Protein AF-A0A2N6LJL4-F1 (afdb_monomer_lite)

Sequence (281 aa):
MWLLRVLRRRPVLAPLERALLEGLQAHLAPEPRAILARQIEAVNYIYRDKESGEVNLYTSKKQSPSRFPNQRLEALWCTVYYRVPSEPDLLKARLYLVSGELFTLAFGKTYRKIASQDEVHIERVVFHVDVMQPVSETPPLSVREGEEAQLMECLPQWCTELGHRWAIEQVLPPLSPEERQQHLQEIEASLPTDYLNLIQACDGFRIADAVVWGLSDIREVYLPSGAYCLLAERGGGYLGVLKGQRDGYVYYLHHEHLEPLAQFAAFAEALEYLLSRPDLP

Secondary structure (DSSP, 8-state):
--------PPP---HHHHHHHHHHHHTS-HHHHHHHHHHHHHEEEEEE-TTT-EEEEEE-TTSPPPPPS---SEEEEEEEEEEETTEEEEEEEEEEEETTEEEEEE--TTHHHHTT----EEEEEEE-S-SSS-----------TTHHHHHHHTS-HHHHHHHTTS-EE-PPPPPPHHHHHHHHHH--SPPPHHHHHHHHH-SEEEETTEEEE-GGG-EEEEETTEEEEEEEEETTEEEEEETT--S--EEEEETT-SS-SEEESSHHHHHHHHHT-TT--

Structure (mmCIF, N/CA/C/O backbone):
data_AF-A0A2N6LJL4-F1
#
_entry.id   AF-A0A2N6LJL4-F1
#
loop_
_atom_site.group_PDB
_atom_site.id
_atom_site.type_symbol
_atom_site.label_atom_id
_atom_site.label_alt_id
_atom_site.label_comp_id
_atom_site.label_asym_id
_atom_site.label_entity_id
_atom_site.label_seq_id
_atom_site.pdbx_PDB_ins_code
_atom_site.Cartn_x
_atom_site.Cartn_y
_atom_site.Cartn_z
_atom_site.occupancy
_atom_site.B_iso_or_equiv
_atom_site.auth_seq_id
_atom_site.auth_comp_id
_atom_site.auth_asym_id
_atom_site.auth_atom_id
_atom_site.pdbx_PDB_model_num
ATOM 1 N N . MET A 1 1 ? -49.557 20.013 2.237 1.00 33.94 1 MET A N 1
ATOM 2 C CA . MET A 1 1 ? -49.036 18.754 2.823 1.00 33.94 1 MET A CA 1
ATOM 3 C C . MET A 1 1 ? -48.470 17.954 1.660 1.00 33.94 1 MET A C 1
ATOM 5 O O . MET A 1 1 ? -49.207 17.777 0.713 1.00 33.94 1 MET A O 1
ATOM 9 N N . TRP A 1 2 ? -47.201 17.571 1.553 1.00 32.47 2 TRP A N 1
ATOM 10 C CA . TRP A 1 2 ? -46.282 17.040 2.555 1.00 32.47 2 TRP A CA 1
ATOM 11 C C . TRP A 1 2 ? -44.847 17.203 1.999 1.00 32.47 2 TRP A C 1
ATOM 13 O O . TRP A 1 2 ? -44.537 16.686 0.931 1.00 32.47 2 TRP A O 1
ATOM 23 N N . LEU A 1 3 ? -43.987 17.953 2.691 1.00 37.00 3 LEU A N 1
ATOM 24 C CA . LEU A 1 3 ? -42.549 18.062 2.414 1.00 37.00 3 LEU A CA 1
ATOM 25 C C . LEU A 1 3 ? -41.827 17.234 3.481 1.00 37.00 3 LEU A C 1
ATOM 27 O O . LEU A 1 3 ? -41.474 17.757 4.534 1.00 37.00 3 LEU A O 1
ATOM 31 N N . LEU A 1 4 ? -41.610 15.943 3.234 1.00 39.78 4 LEU A N 1
ATOM 32 C CA . LEU A 1 4 ? -40.640 15.173 4.011 1.00 39.78 4 LEU A CA 1
ATOM 33 C C . LEU A 1 4 ? -39.279 15.308 3.333 1.00 39.78 4 LEU A C 1
ATOM 35 O O . LEU A 1 4 ? -38.874 14.494 2.506 1.00 39.78 4 LEU A O 1
ATOM 39 N N . ARG A 1 5 ? -38.558 16.372 3.698 1.00 37.53 5 ARG A N 1
ATOM 40 C CA . ARG A 1 5 ? -37.102 16.385 3.564 1.00 37.53 5 ARG A CA 1
ATOM 41 C C . ARG A 1 5 ? -36.573 15.283 4.476 1.00 37.53 5 ARG A C 1
ATOM 43 O O . ARG A 1 5 ? -36.530 15.452 5.691 1.00 37.53 5 ARG A O 1
ATOM 50 N N . VAL A 1 6 ? -36.185 14.156 3.889 1.00 43.59 6 VAL A N 1
ATOM 51 C CA . VAL A 1 6 ? -35.344 13.161 4.554 1.00 43.59 6 VAL A CA 1
ATOM 52 C C . VAL A 1 6 ? -34.056 13.883 4.941 1.00 43.59 6 VAL A C 1
ATOM 54 O O . VAL A 1 6 ? -33.199 14.136 4.094 1.00 43.59 6 VAL A O 1
ATOM 57 N N . LEU A 1 7 ? -33.935 14.282 6.210 1.00 45.22 7 LEU A N 1
ATOM 58 C CA . LEU A 1 7 ? -32.653 14.672 6.781 1.00 45.22 7 LEU A CA 1
ATOM 59 C C . LEU A 1 7 ? -31.747 13.441 6.685 1.00 45.22 7 LEU A C 1
ATOM 61 O O . LEU A 1 7 ? -31.816 12.544 7.524 1.00 45.22 7 LEU A O 1
ATOM 65 N N . ARG A 1 8 ? -30.914 13.374 5.641 1.00 46.19 8 ARG A N 1
ATOM 66 C CA . ARG A 1 8 ? -29.781 12.448 5.601 1.00 46.19 8 ARG A CA 1
ATOM 67 C C . ARG A 1 8 ? -28.909 12.786 6.807 1.00 46.19 8 ARG A C 1
ATOM 69 O O . ARG A 1 8 ? -28.230 13.811 6.807 1.00 46.19 8 ARG A O 1
ATOM 76 N N . ARG A 1 9 ? -28.981 11.965 7.859 1.00 56.62 9 ARG A N 1
ATOM 77 C CA . ARG A 1 9 ? -28.033 12.036 8.975 1.00 56.62 9 ARG A CA 1
ATOM 78 C C . ARG A 1 9 ? -26.639 11.880 8.375 1.00 56.62 9 ARG A C 1
ATOM 80 O O . ARG A 1 9 ? -26.419 10.949 7.601 1.00 56.62 9 ARG A O 1
ATOM 87 N N . ARG A 1 10 ? -25.731 12.811 8.686 1.00 60.50 10 ARG A N 1
ATOM 88 C CA . ARG A 1 10 ? -24.316 12.652 8.332 1.00 60.50 10 ARG A CA 1
ATOM 89 C C . ARG A 1 10 ? -23.835 11.302 8.877 1.00 60.50 10 ARG A C 1
ATOM 91 O O . ARG A 1 10 ? -24.272 10.926 9.971 1.00 60.50 10 ARG A O 1
ATOM 98 N N . PRO A 1 11 ? -22.995 10.563 8.138 1.00 68.00 11 PRO A N 1
ATOM 99 C CA . PRO A 1 11 ? -22.378 9.369 8.693 1.00 68.00 11 PRO A CA 1
ATOM 100 C C . PRO A 1 11 ? -21.598 9.770 9.946 1.00 68.00 11 PRO A C 1
ATOM 102 O O . PRO A 1 11 ? -20.961 10.822 9.990 1.00 68.00 11 PRO A O 1
ATOM 105 N N . VAL A 1 12 ? -21.700 8.956 10.988 1.00 85.56 12 VAL A N 1
ATOM 106 C CA . VAL A 1 12 ? -21.052 9.239 12.266 1.00 85.56 12 VAL A CA 1
ATOM 107 C C . VAL A 1 12 ? -19.862 8.297 12.388 1.00 85.56 12 VAL A C 1
ATOM 109 O O . VAL A 1 12 ? -20.027 7.075 12.302 1.00 85.56 12 VAL A O 1
ATOM 112 N N . LEU A 1 13 ? -18.669 8.875 12.546 1.00 93.44 13 LEU A N 1
ATOM 113 C CA . LEU A 1 13 ? -17.485 8.132 12.970 1.00 93.44 13 LEU A CA 1
ATOM 114 C C . LEU A 1 13 ? -17.782 7.472 14.319 1.00 93.44 13 LEU A C 1
ATOM 116 O O . LEU A 1 13 ? -18.334 8.121 15.218 1.00 93.44 13 LEU A O 1
ATOM 120 N N . ALA A 1 14 ? -17.423 6.199 14.446 1.00 94.81 14 ALA A N 1
ATOM 121 C CA . ALA A 1 14 ? -17.477 5.488 15.712 1.00 94.81 14 ALA A CA 1
ATOM 122 C C . ALA A 1 14 ? -16.562 6.186 16.739 1.00 94.81 14 ALA A C 1
ATOM 124 O O . ALA A 1 14 ? -15.611 6.864 16.335 1.00 94.81 14 ALA A O 1
ATOM 125 N N . PRO A 1 15 ? -16.828 6.043 18.050 1.00 95.88 15 PRO A N 1
ATOM 126 C CA . PRO A 1 15 ? -16.016 6.670 19.092 1.00 95.88 15 PRO A CA 1
ATOM 127 C C . PRO A 1 15 ? -14.508 6.453 18.913 1.00 95.88 15 PRO A C 1
ATOM 129 O O . PRO A 1 15 ? -13.760 7.429 18.905 1.00 95.88 15 PRO A O 1
ATOM 132 N N . LEU A 1 16 ? -14.090 5.216 18.620 1.00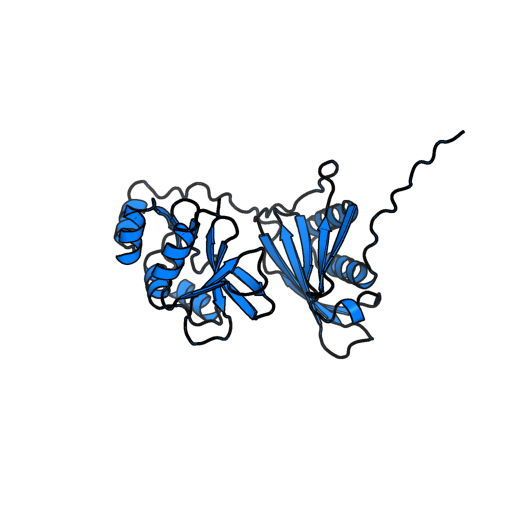 96.44 16 LEU A N 1
ATOM 133 C CA . LEU A 1 16 ? -12.680 4.876 18.418 1.00 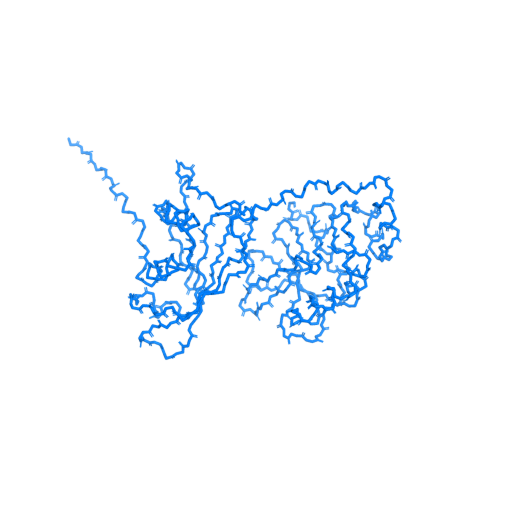96.44 16 LEU A CA 1
ATOM 134 C C . LEU A 1 16 ? -12.081 5.586 17.202 1.00 96.44 16 LEU A C 1
ATOM 136 O O . LEU A 1 16 ? -10.987 6.135 17.277 1.00 96.44 16 LEU A O 1
ATOM 140 N N . GLU A 1 17 ? -12.799 5.576 16.076 1.00 96.75 17 GLU A N 1
ATOM 141 C CA . GLU A 1 17 ? -12.356 6.219 14.832 1.00 96.75 17 GLU A CA 1
ATOM 142 C C . GLU A 1 17 ? -12.136 7.714 15.054 1.00 96.75 17 GLU A C 1
ATOM 144 O O . GLU A 1 17 ? -11.130 8.272 14.624 1.00 96.75 17 GLU A O 1
ATOM 149 N N . ARG A 1 18 ? -13.074 8.354 15.759 1.00 96.00 18 ARG A N 1
ATOM 150 C CA . ARG A 1 18 ? -13.004 9.775 16.081 1.00 96.00 18 ARG A CA 1
ATOM 151 C C . ARG A 1 18 ? -11.828 10.078 16.999 1.00 96.00 18 ARG A C 1
ATOM 153 O O . ARG A 1 18 ? -11.010 10.917 16.642 1.00 96.00 18 ARG A O 1
ATOM 160 N N . ALA A 1 19 ? -11.732 9.390 18.133 1.00 95.50 19 ALA A N 1
ATOM 161 C CA . ALA A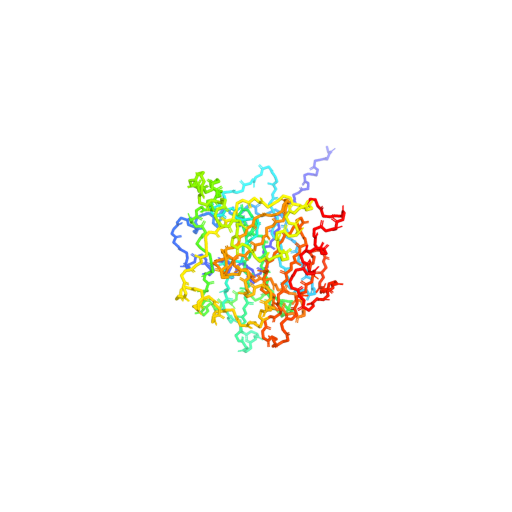 1 19 ? -10.680 9.623 19.115 1.00 95.50 19 ALA A CA 1
ATOM 162 C C . ALA A 1 19 ? -9.285 9.388 18.514 1.00 95.50 19 ALA A C 1
ATOM 164 O O . ALA A 1 19 ? -8.367 10.176 18.741 1.00 95.50 19 ALA A O 1
ATOM 165 N N . LEU A 1 20 ? -9.133 8.360 17.669 1.00 97.00 20 LEU A N 1
ATOM 166 C CA . LEU A 1 20 ? -7.873 8.091 16.981 1.00 97.00 20 LEU A CA 1
ATOM 167 C C . LEU A 1 20 ? -7.520 9.187 15.964 1.00 97.00 20 LEU A C 1
ATOM 169 O O . LEU A 1 20 ? -6.373 9.628 15.927 1.00 97.00 20 LEU A O 1
ATOM 173 N N . LEU A 1 21 ? -8.481 9.660 15.163 1.00 96.88 21 LEU A N 1
ATOM 174 C CA . LEU A 1 21 ? -8.250 10.737 14.191 1.00 96.88 21 LEU A CA 1
ATOM 175 C C . LEU A 1 21 ? -8.000 12.099 14.859 1.00 96.88 21 LEU A C 1
ATOM 177 O O . LEU A 1 21 ? -7.178 12.881 14.382 1.00 96.88 21 LEU A O 1
ATOM 181 N N . GLU A 1 22 ? -8.681 12.395 15.963 1.00 94.94 22 GLU A N 1
ATOM 182 C CA . GLU A 1 22 ? -8.436 13.589 16.781 1.00 94.94 22 GLU A CA 1
ATOM 183 C C . GLU A 1 22 ? -7.049 13.534 17.434 1.00 94.94 22 GLU A C 1
ATOM 185 O O . GLU A 1 22 ? -6.281 14.493 17.342 1.00 94.94 22 GLU A O 1
ATOM 190 N N . GLY A 1 23 ? -6.673 12.390 18.010 1.00 95.00 23 GLY A N 1
ATOM 191 C CA . GLY A 1 23 ? -5.340 12.191 18.574 1.00 95.00 23 GLY A CA 1
ATOM 192 C C . GLY A 1 23 ? -4.231 12.260 17.517 1.00 95.00 23 GLY A C 1
ATOM 193 O O . GLY A 1 23 ? -3.175 12.852 17.757 1.00 95.00 23 GLY A O 1
ATOM 194 N N . LEU A 1 24 ? -4.466 11.724 16.315 1.00 95.88 24 LEU A N 1
ATOM 195 C CA . LEU A 1 24 ? -3.520 11.820 15.202 1.00 95.88 24 LEU A CA 1
ATOM 196 C C . LEU A 1 24 ? -3.267 13.278 14.805 1.00 95.88 24 LEU A C 1
ATOM 198 O O . LEU A 1 24 ? -2.118 13.657 14.586 1.00 95.88 24 LEU A O 1
ATOM 202 N N . GLN A 1 25 ? -4.306 14.118 14.761 1.00 95.94 25 GLN A N 1
ATOM 203 C CA . GLN A 1 25 ? -4.162 15.536 14.414 1.00 95.94 25 GLN A CA 1
ATOM 204 C C . GLN A 1 25 ? -3.168 16.275 15.321 1.00 95.94 25 GLN A C 1
ATOM 206 O O . GLN A 1 25 ? -2.447 17.151 14.837 1.00 95.94 25 GLN A O 1
ATOM 211 N N . ALA A 1 26 ? -3.069 15.902 16.602 1.00 94.19 26 ALA A N 1
ATOM 212 C CA . ALA A 1 26 ? -2.107 16.492 17.535 1.00 94.19 26 ALA A CA 1
ATOM 213 C C . ALA A 1 26 ? -0.636 16.243 17.142 1.00 94.19 26 ALA A C 1
ATOM 215 O O . ALA A 1 26 ? 0.229 17.036 17.507 1.00 94.19 26 ALA A O 1
ATOM 216 N N . HIS A 1 27 ? -0.364 15.199 16.353 1.00 94.69 27 HIS A N 1
ATOM 217 C CA . HIS A 1 27 ? 0.973 14.821 15.880 1.00 94.69 27 HIS A CA 1
ATOM 218 C C . HIS A 1 27 ? 1.351 15.469 14.539 1.00 94.69 27 HIS A C 1
ATOM 220 O O . HIS A 1 27 ? 2.477 15.315 14.074 1.00 94.69 27 HIS A O 1
ATOM 226 N N . LEU A 1 28 ? 0.420 16.180 13.899 1.00 95.94 28 LEU A N 1
ATOM 227 C CA . LEU A 1 28 ? 0.630 16.796 12.591 1.00 95.94 28 LEU A CA 1
ATOM 228 C C . LEU A 1 28 ? 1.052 18.259 12.717 1.00 95.94 28 LEU A C 1
ATOM 230 O O . LEU A 1 28 ? 0.570 18.982 13.594 1.00 95.94 28 LEU A O 1
ATOM 234 N N . ALA A 1 29 ? 1.878 18.716 11.774 1.00 96.12 29 ALA A N 1
ATOM 235 C CA . ALA A 1 29 ? 2.120 20.138 11.555 1.00 96.12 29 ALA A CA 1
ATOM 236 C C . ALA A 1 29 ? 0.810 20.875 11.177 1.00 96.12 29 ALA A C 1
ATOM 238 O O . ALA A 1 29 ? -0.144 20.237 10.719 1.00 96.12 29 ALA A O 1
ATOM 239 N N . PRO A 1 30 ? 0.730 22.210 11.347 1.00 97.06 30 PRO A N 1
ATOM 240 C CA . PRO A 1 30 ? -0.520 22.958 11.173 1.00 97.06 30 PRO A CA 1
ATOM 241 C C . PRO A 1 30 ? -1.201 22.771 9.811 1.00 97.06 30 PRO A C 1
ATOM 243 O O . PRO A 1 30 ? -2.422 22.645 9.746 1.00 97.06 30 PRO A O 1
ATOM 246 N N . GLU A 1 31 ? -0.423 22.725 8.731 1.00 96.38 31 GLU A N 1
ATOM 247 C CA . GLU A 1 31 ? -0.946 22.596 7.370 1.00 96.38 31 GLU A CA 1
ATOM 248 C C . GLU A 1 31 ? -1.547 21.208 7.075 1.00 96.38 31 GLU A C 1
ATOM 250 O O . GLU A 1 31 ? -2.748 21.149 6.787 1.00 96.38 31 GLU A O 1
ATOM 255 N N . PRO A 1 32 ? -0.818 20.079 7.221 1.00 96.56 32 PRO A N 1
ATOM 256 C CA . PRO A 1 32 ? -1.410 18.756 7.022 1.00 96.56 32 PRO A CA 1
ATOM 257 C C . PRO A 1 32 ? -2.554 18.468 8.005 1.00 96.56 32 PRO A C 1
ATOM 259 O O . PRO A 1 32 ? -3.514 17.787 7.646 1.00 96.56 32 PRO A O 1
ATOM 262 N N . ARG A 1 33 ? -2.516 19.038 9.218 1.00 97.56 33 ARG A N 1
ATOM 263 C CA . ARG A 1 33 ? -3.633 18.976 10.173 1.00 97.56 33 ARG A CA 1
ATOM 264 C C . ARG A 1 33 ? -4.899 19.627 9.614 1.00 97.56 33 ARG A C 1
ATOM 266 O O . ARG A 1 33 ? -5.974 19.043 9.705 1.00 97.56 33 ARG A O 1
ATOM 273 N N . ALA A 1 34 ? -4.780 20.820 9.030 1.00 96.50 34 ALA A N 1
ATOM 274 C CA . ALA A 1 34 ? -5.913 21.538 8.452 1.00 96.50 34 ALA A CA 1
ATOM 275 C C . ALA A 1 34 ? -6.499 20.812 7.230 1.00 96.50 34 ALA A C 1
ATOM 277 O O . ALA A 1 34 ? -7.719 20.791 7.058 1.00 96.50 34 ALA A O 1
ATOM 278 N N . ILE A 1 35 ? -5.646 20.201 6.400 1.00 96.44 35 ILE A N 1
ATOM 279 C CA . ILE A 1 35 ? -6.083 19.362 5.275 1.00 96.44 35 ILE A CA 1
ATOM 280 C C . ILE A 1 35 ? -6.858 18.148 5.801 1.00 96.44 35 ILE A C 1
ATOM 282 O O . ILE A 1 35 ? -8.005 17.950 5.399 1.00 96.44 35 ILE A O 1
ATOM 286 N N . LEU A 1 36 ? -6.286 17.397 6.752 1.00 96.56 36 LEU A N 1
ATOM 287 C CA . LEU A 1 36 ? -6.934 16.229 7.353 1.00 96.56 36 LEU A CA 1
ATOM 288 C C . LEU A 1 36 ? -8.305 16.577 7.950 1.00 96.56 36 LEU A C 1
ATOM 290 O O . LEU A 1 36 ? -9.284 15.881 7.688 1.00 96.56 36 LEU A O 1
ATOM 294 N N . ALA A 1 37 ? -8.398 17.669 8.715 1.00 95.06 37 ALA A N 1
ATOM 295 C CA . ALA A 1 37 ? -9.653 18.104 9.327 1.00 95.06 37 ALA A CA 1
ATOM 296 C C . ALA A 1 37 ? -10.758 18.326 8.278 1.00 95.06 37 ALA A C 1
ATOM 298 O O . ALA A 1 37 ? -11.870 17.820 8.425 1.00 95.06 37 ALA A O 1
ATOM 299 N N . ARG A 1 38 ? -10.435 19.003 7.166 1.00 94.06 38 ARG A N 1
ATOM 300 C CA . ARG A 1 38 ? -11.382 19.223 6.058 1.00 94.06 38 ARG A CA 1
ATOM 301 C C . ARG A 1 38 ? -11.791 17.924 5.370 1.00 94.06 38 ARG A C 1
ATOM 303 O O . ARG A 1 38 ? -12.942 17.798 4.962 1.00 94.06 38 ARG A O 1
ATOM 310 N N . GLN A 1 39 ? -10.869 16.970 5.227 1.00 94.38 39 GLN A N 1
ATOM 311 C CA . GLN A 1 39 ? -11.183 15.657 4.661 1.00 94.38 39 GLN A CA 1
ATOM 312 C C . GLN A 1 39 ? -12.168 14.891 5.544 1.00 94.38 39 GLN A C 1
ATOM 314 O O . GLN A 1 39 ? -13.186 14.418 5.042 1.00 94.38 39 GLN A O 1
ATOM 319 N N . ILE A 1 40 ? -11.925 14.852 6.858 1.00 93.56 40 ILE A N 1
ATOM 320 C CA . ILE A 1 40 ? -12.817 14.216 7.837 1.00 93.56 40 ILE A CA 1
ATOM 321 C C . ILE A 1 40 ? -14.214 14.855 7.802 1.00 93.56 40 ILE A C 1
ATOM 323 O O . ILE A 1 40 ? -15.221 14.148 7.789 1.00 93.56 40 ILE A O 1
ATOM 327 N N . GLU A 1 41 ? -14.295 16.186 7.738 1.00 91.19 41 GLU A N 1
ATOM 328 C CA . GLU A 1 41 ? -15.570 16.911 7.652 1.00 91.19 41 GLU A CA 1
ATOM 329 C C . GLU A 1 41 ? -16.360 16.623 6.366 1.00 91.19 41 GLU A C 1
ATOM 331 O O . GLU A 1 41 ? -17.595 16.695 6.373 1.00 91.19 41 GLU A O 1
ATOM 336 N N . ALA A 1 42 ? -15.667 16.305 5.269 1.00 91.00 42 ALA A N 1
ATOM 337 C CA . ALA A 1 42 ? -16.264 16.027 3.965 1.00 91.00 42 ALA A CA 1
ATOM 338 C C . ALA A 1 42 ? -16.775 14.583 3.807 1.00 91.00 42 ALA A C 1
ATOM 340 O O . ALA A 1 42 ? -17.477 14.289 2.831 1.00 91.00 42 ALA A O 1
ATOM 341 N N . VAL A 1 43 ? -16.466 13.684 4.752 1.00 91.62 43 VAL A N 1
ATOM 342 C CA . VAL A 1 43 ? -16.934 12.291 4.727 1.00 91.62 43 VAL A CA 1
ATOM 343 C C . VAL A 1 43 ? -18.462 12.251 4.765 1.00 91.62 43 VAL A C 1
ATOM 345 O O . VAL A 1 43 ? -19.115 12.753 5.684 1.00 91.62 43 VAL A O 1
ATOM 348 N N . ASN A 1 44 ? -19.056 11.622 3.752 1.00 89.44 44 ASN A N 1
ATOM 349 C CA . ASN A 1 44 ? -20.505 11.537 3.584 1.00 89.44 44 ASN A CA 1
ATOM 350 C C . ASN A 1 44 ? -21.036 10.097 3.581 1.00 89.44 44 ASN A C 1
ATOM 352 O O . ASN A 1 44 ? -22.245 9.900 3.728 1.00 89.44 44 ASN A O 1
ATOM 356 N N . TYR A 1 45 ? -20.150 9.106 3.492 1.00 91.06 45 TYR A N 1
ATOM 357 C CA . TYR A 1 45 ? -20.473 7.701 3.683 1.00 91.06 45 TYR A CA 1
ATOM 358 C C . TYR A 1 45 ? -19.288 6.958 4.312 1.00 91.06 45 TYR A C 1
ATOM 360 O O . TYR A 1 45 ? -18.136 7.269 4.032 1.00 91.06 45 TYR A O 1
ATOM 368 N N . ILE A 1 46 ? -19.577 5.995 5.191 1.00 94.69 46 ILE A N 1
ATOM 369 C CA . ILE A 1 46 ? -18.563 5.157 5.841 1.00 94.69 46 ILE A CA 1
ATOM 370 C C . ILE A 1 46 ? -18.970 3.701 5.649 1.00 94.69 46 ILE A C 1
ATOM 372 O O . ILE A 1 46 ? -20.031 3.286 6.128 1.00 94.69 46 ILE A O 1
ATOM 376 N N . TYR A 1 47 ? -18.118 2.937 4.973 1.00 93.31 47 TYR A N 1
ATOM 377 C CA . TYR A 1 47 ? -18.215 1.484 4.898 1.00 93.31 47 TYR A CA 1
ATOM 378 C C . TYR A 1 47 ? -17.344 0.870 5.992 1.00 93.31 47 TYR A C 1
ATOM 380 O O . TYR A 1 47 ? -16.246 1.349 6.253 1.00 93.31 47 TYR A O 1
ATOM 388 N N . ARG A 1 48 ? -17.840 -0.177 6.650 1.00 92.81 48 ARG A N 1
ATOM 389 C CA . ARG A 1 48 ? -17.098 -0.898 7.688 1.00 92.81 48 ARG A CA 1
ATOM 390 C C . ARG A 1 48 ? -17.103 -2.368 7.339 1.00 92.81 48 ARG A C 1
ATOM 392 O O . ARG A 1 48 ? -18.156 -3.008 7.437 1.00 92.81 48 ARG A O 1
ATOM 399 N N . ASP A 1 49 ? -15.947 -2.876 6.948 1.00 86.12 49 ASP A N 1
ATOM 400 C CA . ASP A 1 49 ? -15.766 -4.299 6.764 1.00 86.12 49 ASP A CA 1
ATOM 401 C C . ASP A 1 49 ? -15.687 -4.968 8.134 1.00 86.12 49 ASP A C 1
ATOM 403 O O . ASP A 1 49 ? -14.898 -4.658 9.030 1.00 86.12 49 ASP A O 1
ATOM 407 N N . LYS A 1 50 ? -16.602 -5.903 8.293 1.00 76.00 50 LYS A N 1
ATOM 408 C CA . LYS A 1 50 ? -16.823 -6.652 9.502 1.00 76.00 50 LYS A CA 1
ATOM 409 C C . LYS A 1 50 ? -15.722 -7.695 9.716 1.00 76.00 50 LYS A C 1
ATOM 411 O O . LYS A 1 50 ? -15.451 -8.018 10.872 1.00 76.00 50 LYS A O 1
ATOM 416 N N . GLU A 1 51 ? -15.130 -8.263 8.681 1.00 78.31 51 GLU A N 1
ATOM 417 C CA . GLU A 1 51 ? -14.169 -9.363 8.802 1.00 78.31 51 GLU A CA 1
ATOM 418 C C . GLU A 1 51 ? -12.731 -8.864 8.906 1.00 78.31 51 GLU A C 1
ATOM 420 O O . GLU A 1 51 ? -12.000 -9.304 9.798 1.00 78.31 51 GLU A O 1
ATOM 425 N N . SER A 1 52 ? -12.351 -7.907 8.059 1.00 77.06 52 SER A N 1
ATOM 426 C CA . SER A 1 52 ? -11.004 -7.327 8.056 1.00 77.06 52 SER A CA 1
ATOM 427 C C . SER A 1 52 ? -10.801 -6.283 9.159 1.00 77.06 52 SER A C 1
ATOM 429 O O . SER A 1 52 ? -9.690 -6.134 9.670 1.00 77.06 52 SER A O 1
ATOM 431 N N . GLY A 1 53 ? -11.869 -5.598 9.585 1.00 85.88 53 GLY A N 1
ATOM 432 C CA . GLY A 1 53 ? -11.773 -4.449 10.490 1.00 85.88 53 GLY A CA 1
ATOM 433 C C . GLY A 1 53 ? -11.310 -3.171 9.789 1.00 85.88 53 GLY A C 1
ATOM 434 O O . GLY A 1 53 ? -10.722 -2.296 10.429 1.00 85.88 53 GLY A O 1
ATOM 435 N N . GLU A 1 54 ? -11.546 -3.080 8.482 1.00 91.12 54 GLU A N 1
ATOM 436 C CA . GLU A 1 54 ? -11.329 -1.875 7.691 1.00 91.12 54 GLU A CA 1
ATOM 437 C C . GLU A 1 54 ? -12.528 -0.933 7.756 1.00 91.12 54 GLU A C 1
ATOM 439 O O . GLU A 1 54 ? -13.694 -1.336 7.694 1.00 91.12 54 GLU A O 1
ATOM 444 N N . VAL A 1 55 ? -12.225 0.354 7.863 1.00 95.56 55 VAL A N 1
ATOM 445 C CA . VAL A 1 55 ? -13.197 1.440 7.823 1.00 95.56 55 VAL A CA 1
ATOM 446 C C . VAL A 1 55 ? -12.845 2.340 6.647 1.00 95.56 55 VAL A C 1
ATOM 448 O O . VAL A 1 55 ? -11.861 3.074 6.713 1.00 95.56 55 VAL A O 1
ATOM 451 N N . ASN A 1 56 ? -13.669 2.305 5.600 1.00 95.44 56 ASN A N 1
ATOM 452 C CA . ASN A 1 56 ? -13.452 3.069 4.373 1.00 95.44 56 ASN A CA 1
ATOM 453 C C . ASN A 1 56 ? -14.335 4.320 4.378 1.00 95.44 56 ASN A C 1
ATOM 455 O O . ASN A 1 56 ? -15.560 4.250 4.547 1.00 95.44 56 ASN A O 1
ATOM 459 N N . LEU A 1 57 ? -13.695 5.469 4.202 1.00 94.75 57 LEU A N 1
ATOM 460 C CA . LEU A 1 57 ? -14.261 6.805 4.252 1.00 94.75 57 LEU A CA 1
ATOM 461 C C . LEU A 1 57 ? -14.501 7.292 2.825 1.00 94.75 57 LEU A C 1
ATOM 463 O O . LEU A 1 57 ? -13.577 7.430 2.031 1.00 94.75 57 LEU A O 1
ATOM 467 N N . TYR A 1 58 ? -15.756 7.578 2.501 1.00 90.81 58 TYR A N 1
ATOM 468 C CA . TYR A 1 58 ? -16.142 8.072 1.188 1.00 90.81 58 TYR A CA 1
ATOM 469 C C . TYR A 1 58 ? -16.582 9.526 1.289 1.00 90.81 58 TYR A C 1
ATOM 471 O O . TYR A 1 58 ? -17.334 9.915 2.192 1.00 90.81 58 TYR A O 1
ATOM 479 N N . THR A 1 59 ? -16.127 10.317 0.324 1.00 88.00 59 THR A N 1
ATOM 480 C CA . THR A 1 59 ? -16.516 11.710 0.116 1.00 88.00 59 THR A CA 1
ATOM 481 C C . THR A 1 59 ? -17.444 11.805 -1.099 1.00 88.00 59 THR A C 1
ATOM 483 O O . THR A 1 59 ? -17.467 10.951 -1.990 1.00 88.00 59 THR A O 1
ATOM 486 N N . SER A 1 60 ? -18.277 12.846 -1.154 1.00 78.56 60 SER A N 1
ATOM 487 C CA . SER A 1 60 ? -19.129 13.073 -2.328 1.00 78.56 60 SER A CA 1
ATOM 488 C C . SER A 1 60 ? -18.342 13.786 -3.422 1.00 78.56 60 SER A C 1
ATOM 490 O O . SER A 1 60 ? -17.730 14.816 -3.154 1.00 78.56 60 SER A O 1
ATOM 492 N N . LYS A 1 61 ? -18.522 13.376 -4.685 1.00 71.06 61 LYS A N 1
ATOM 493 C CA . LYS A 1 61 ? -17.962 14.072 -5.865 1.00 71.06 61 LYS A CA 1
ATOM 494 C C . LYS A 1 61 ? -18.315 15.568 -5.960 1.00 71.06 61 LYS A C 1
ATOM 496 O O . LYS A 1 61 ? -17.667 16.303 -6.688 1.00 71.06 61 LYS A O 1
ATOM 501 N N . LYS A 1 62 ? -19.365 16.032 -5.268 1.00 68.81 62 LYS A N 1
ATOM 502 C CA . LYS A 1 62 ? -19.779 17.450 -5.245 1.00 68.81 62 LYS A CA 1
ATOM 503 C C . LYS A 1 62 ? -19.066 18.287 -4.175 1.00 68.81 62 LYS A C 1
ATOM 505 O O . LYS A 1 62 ? -19.199 19.504 -4.186 1.00 68.81 62 LYS A O 1
ATOM 510 N N . GLN A 1 63 ? -18.386 17.645 -3.228 1.00 65.00 63 GLN A N 1
ATOM 511 C CA . GLN A 1 63 ? -17.681 18.270 -2.106 1.00 65.00 63 GLN A CA 1
ATOM 512 C C . GLN A 1 63 ? -16.371 17.513 -1.892 1.00 65.00 63 GLN A C 1
ATOM 514 O O . GLN A 1 63 ? -16.187 16.851 -0.873 1.00 65.00 63 GLN A O 1
ATOM 519 N N . SER A 1 64 ? -15.491 17.566 -2.891 1.00 70.38 64 SER A N 1
ATOM 520 C CA . SER A 1 64 ? -14.145 17.022 -2.744 1.00 70.38 64 SER A CA 1
ATOM 521 C C . SER A 1 64 ? -13.356 17.924 -1.790 1.00 70.38 64 SER A C 1
ATOM 523 O O . SER A 1 64 ? -13.260 19.130 -2.044 1.00 70.38 64 SER A O 1
ATOM 525 N N . PRO A 1 65 ? -12.848 17.389 -0.668 1.00 81.69 65 PRO A N 1
ATOM 526 C CA . PRO A 1 65 ? -12.051 18.165 0.270 1.00 81.69 65 PRO A CA 1
ATOM 527 C C . PRO A 1 65 ? -10.693 18.543 -0.331 1.00 81.69 65 PRO A C 1
ATOM 529 O O . PRO A 1 65 ? -10.284 18.039 -1.377 1.00 81.69 65 PRO A O 1
ATOM 532 N N . SER A 1 66 ? -9.966 19.424 0.360 1.00 88.06 66 SER A N 1
ATOM 533 C CA . SER A 1 66 ? -8.552 19.654 0.059 1.00 88.06 66 SER A CA 1
ATOM 534 C C . SER A 1 66 ? -7.790 18.327 0.130 1.00 88.06 66 SER A C 1
ATOM 536 O O . SER A 1 66 ? -7.919 17.592 1.108 1.00 88.06 66 SER A O 1
ATOM 538 N N . ARG A 1 67 ? -7.001 18.029 -0.901 1.00 92.69 67 ARG A N 1
ATOM 539 C CA . ARG A 1 67 ? -6.126 16.854 -0.958 1.00 92.69 67 ARG A CA 1
ATOM 540 C C . ARG A 1 67 ? -4.765 17.183 -0.373 1.00 92.69 67 ARG A C 1
ATOM 542 O O . ARG A 1 67 ? -4.334 18.335 -0.426 1.00 92.69 67 ARG A O 1
ATOM 549 N N . PHE A 1 68 ? -4.090 16.171 0.150 1.00 95.25 68 PHE A N 1
ATOM 550 C CA . PHE A 1 68 ? -2.662 16.273 0.400 1.00 95.25 68 PHE A CA 1
ATOM 551 C C . PHE A 1 68 ? -1.903 16.460 -0.926 1.00 95.25 68 PHE A C 1
ATOM 553 O O . PHE A 1 68 ? -2.331 15.909 -1.946 1.00 95.25 68 PHE A O 1
ATOM 560 N N . PRO A 1 69 ? -0.794 17.226 -0.943 1.00 92.12 69 PRO A N 1
ATOM 561 C CA . PRO A 1 69 ? 0.069 17.333 -2.119 1.00 92.12 69 PRO A CA 1
ATOM 562 C C . PRO A 1 69 ? 0.554 15.979 -2.647 1.00 92.12 69 PRO A C 1
ATOM 564 O O . PRO A 1 69 ? 0.631 15.782 -3.859 1.00 92.12 69 PRO A O 1
ATOM 567 N N . ASN A 1 70 ? 0.838 15.030 -1.753 1.00 84.31 70 ASN A N 1
ATOM 568 C CA . ASN A 1 70 ? 1.163 13.663 -2.129 1.00 84.31 70 ASN A CA 1
ATOM 569 C C . ASN A 1 70 ? -0.089 12.927 -2.640 1.00 84.31 70 ASN A C 1
ATOM 571 O O . ASN A 1 70 ? -0.904 12.441 -1.854 1.00 84.31 70 ASN A O 1
ATOM 575 N N . GLN A 1 71 ? -0.248 12.849 -3.963 1.00 83.62 71 GLN A N 1
ATOM 576 C CA . GLN A 1 71 ? -1.398 12.227 -4.625 1.00 83.62 71 GLN A CA 1
ATOM 577 C C . GLN A 1 71 ? -1.095 10.838 -5.208 1.00 83.62 71 GLN A C 1
ATOM 579 O O . GLN A 1 71 ? -1.650 10.479 -6.247 1.00 83.62 71 GLN A O 1
ATOM 584 N N . ARG A 1 72 ? -0.242 10.031 -4.549 1.00 74.31 72 ARG A N 1
ATOM 585 C CA . ARG A 1 72 ? -0.046 8.617 -4.938 1.00 74.31 72 ARG A CA 1
ATOM 586 C C . ARG A 1 72 ? -1.406 7.923 -5.008 1.00 74.31 72 ARG A C 1
ATOM 588 O O . ARG A 1 72 ? -2.274 8.208 -4.181 1.00 74.31 72 ARG A O 1
ATOM 595 N N . LEU A 1 73 ? -1.584 7.025 -5.984 1.00 74.62 73 LEU A N 1
ATOM 596 C CA . LEU A 1 73 ? -2.843 6.294 -6.165 1.00 74.62 73 LEU A CA 1
ATOM 597 C C . LEU A 1 73 ? -3.273 5.622 -4.861 1.00 74.62 73 LEU A C 1
ATOM 599 O O . LEU A 1 73 ? -4.402 5.816 -4.438 1.00 74.62 73 LEU A O 1
ATOM 603 N N . GLU A 1 74 ? -2.344 4.946 -4.190 1.00 80.06 74 GLU A N 1
ATOM 604 C CA . GLU A 1 74 ? -2.508 4.448 -2.831 1.00 80.06 74 GLU A CA 1
ATOM 605 C C . GLU A 1 74 ? -1.197 4.619 -2.053 1.00 80.06 74 GLU A C 1
ATOM 607 O O . GLU A 1 74 ? -0.104 4.390 -2.585 1.00 80.06 74 GLU A O 1
ATOM 612 N N . ALA A 1 75 ? -1.294 5.044 -0.794 1.00 77.75 75 ALA A N 1
ATOM 613 C CA . ALA A 1 75 ? -0.153 5.165 0.105 1.00 77.75 75 ALA A CA 1
ATOM 614 C C . ALA A 1 75 ? -0.541 4.808 1.543 1.00 77.75 75 ALA A C 1
ATOM 616 O O . ALA A 1 75 ? -1.459 5.402 2.110 1.00 77.75 75 ALA A O 1
ATOM 617 N N . LEU A 1 76 ? 0.214 3.900 2.170 1.00 81.50 76 LEU A N 1
ATOM 618 C CA . LEU A 1 76 ? 0.202 3.757 3.623 1.00 81.50 76 LEU A CA 1
ATOM 619 C C . LEU A 1 76 ? 0.813 5.025 4.224 1.00 81.50 76 LEU A C 1
ATOM 621 O O . LEU A 1 76 ? 2.021 5.232 4.157 1.00 81.50 76 LEU A O 1
ATOM 625 N N . TRP A 1 77 ? -0.016 5.885 4.805 1.00 90.31 77 TRP A N 1
ATOM 626 C CA . TRP A 1 77 ? 0.453 7.151 5.353 1.00 90.31 77 TRP A CA 1
ATOM 627 C C . TRP A 1 77 ? 1.091 6.968 6.718 1.00 90.31 77 TRP A C 1
ATOM 629 O O . TRP A 1 77 ? 2.230 7.384 6.937 1.00 90.31 77 TRP A O 1
ATOM 639 N N . CYS A 1 78 ? 0.369 6.346 7.647 1.00 86.50 78 CYS A N 1
ATOM 640 C CA . CYS A 1 78 ? 0.877 6.160 8.993 1.00 86.50 78 CYS A CA 1
ATOM 641 C C . CYS A 1 78 ? 0.355 4.895 9.667 1.00 86.50 78 CYS A C 1
ATOM 643 O O . CYS A 1 78 ? -0.716 4.371 9.353 1.00 86.50 78 CYS A O 1
ATOM 645 N N . THR A 1 79 ? 1.134 4.429 10.641 1.00 86.56 79 THR A N 1
ATOM 646 C CA . THR A 1 79 ? 0.703 3.438 11.625 1.00 86.56 79 THR A CA 1
ATOM 647 C C . THR A 1 79 ? 0.603 4.115 12.984 1.00 86.56 79 THR A C 1
ATOM 649 O O . THR A 1 79 ? 1.605 4.591 13.523 1.00 86.56 79 THR A O 1
ATOM 652 N N . VAL A 1 80 ? -0.597 4.125 13.557 1.00 94.19 80 VAL A N 1
ATOM 653 C CA . VAL A 1 80 ? -0.870 4.623 14.907 1.00 94.19 80 VAL A CA 1
ATOM 654 C C . VAL A 1 80 ? -0.861 3.441 15.864 1.00 94.19 80 VAL A C 1
ATOM 656 O O . VAL A 1 80 ? -1.658 2.520 15.705 1.00 94.19 80 VAL A O 1
ATOM 659 N N . TYR A 1 81 ? 0.027 3.464 16.853 1.00 90.75 81 TYR A N 1
ATOM 660 C CA . TYR A 1 81 ? 0.049 2.494 17.944 1.00 90.75 81 TYR A CA 1
ATOM 661 C C . TYR A 1 81 ? -0.675 3.094 19.140 1.00 90.75 81 TYR A C 1
ATOM 663 O O . TYR A 1 81 ? -0.348 4.203 19.570 1.00 90.75 81 TYR A O 1
ATOM 671 N N . TYR A 1 82 ? -1.665 2.382 19.663 1.00 96.06 82 TYR A N 1
ATOM 672 C CA . TYR A 1 82 ? -2.563 2.925 20.672 1.00 96.06 82 TYR A CA 1
ATOM 673 C C . TYR A 1 82 ? -3.032 1.860 21.659 1.00 96.06 82 TYR A C 1
ATOM 675 O O . TYR A 1 82 ? -2.973 0.658 21.393 1.00 96.06 82 TYR A O 1
ATOM 683 N N . ARG A 1 83 ? -3.522 2.325 22.806 1.00 95.44 83 ARG A N 1
ATOM 684 C CA . ARG A 1 83 ? -4.185 1.508 23.820 1.00 95.44 83 ARG A CA 1
ATOM 685 C C . ARG A 1 83 ? -5.610 1.981 24.035 1.00 95.44 83 ARG A C 1
ATOM 687 O O . ARG A 1 83 ? -5.908 3.165 23.874 1.00 95.44 83 ARG A O 1
ATOM 694 N N . VAL A 1 84 ? -6.455 1.039 24.429 1.00 96.44 84 VAL A N 1
ATOM 695 C CA . VAL A 1 84 ? -7.813 1.288 24.917 1.00 96.44 84 VAL A CA 1
ATOM 696 C C . VAL A 1 84 ? -7.995 0.537 26.237 1.00 96.44 84 VAL A C 1
ATOM 698 O O . VAL A 1 84 ? -7.421 -0.542 26.379 1.00 96.44 84 VAL A O 1
ATOM 701 N N . PRO A 1 85 ? -8.794 1.036 27.196 1.00 94.06 85 PRO A N 1
ATOM 702 C CA . PRO A 1 85 ? -8.937 0.397 28.509 1.00 94.06 85 PRO A CA 1
ATOM 703 C C . PRO A 1 85 ? -9.422 -1.057 28.460 1.00 94.06 85 PRO A C 1
ATOM 705 O O . PRO A 1 85 ? -9.107 -1.852 29.342 1.00 94.06 85 PRO A O 1
ATOM 708 N N . SER A 1 86 ? -10.201 -1.412 27.434 1.00 92.12 86 SER A N 1
ATOM 709 C CA . SER A 1 86 ? -10.786 -2.747 27.291 1.00 92.12 86 SER A CA 1
ATOM 710 C C . SER A 1 86 ? -9.824 -3.820 26.778 1.00 92.12 86 SER A C 1
ATOM 712 O O . SER A 1 86 ? -10.192 -4.990 26.800 1.00 92.12 86 SER A O 1
ATOM 714 N N . GLU A 1 87 ? -8.644 -3.452 26.274 1.00 91.69 87 GLU A N 1
ATOM 715 C CA . GLU A 1 87 ? -7.672 -4.392 25.707 1.00 91.69 87 GLU A CA 1
ATOM 716 C C . GLU A 1 87 ? -6.294 -4.175 26.359 1.00 91.69 87 GLU A C 1
ATOM 718 O O . GLU A 1 87 ? -5.802 -3.045 26.389 1.00 91.69 87 GLU A O 1
ATOM 723 N N . PRO A 1 88 ? -5.642 -5.230 26.882 1.00 88.25 88 PRO A N 1
ATOM 724 C CA . PRO A 1 88 ? -4.346 -5.094 27.553 1.00 88.25 88 PRO A CA 1
ATOM 725 C C . PRO A 1 88 ? -3.190 -4.882 26.565 1.00 88.25 88 PRO A C 1
ATOM 727 O O . PRO A 1 88 ? -2.169 -4.273 26.904 1.00 88.25 88 PRO A O 1
ATOM 730 N N . ASP A 1 89 ? -3.343 -5.391 25.345 1.00 88.38 89 ASP A N 1
ATOM 731 C CA . ASP A 1 89 ? -2.299 -5.393 24.333 1.00 88.38 89 ASP A CA 1
ATOM 732 C C . ASP A 1 89 ? -2.159 -4.029 23.652 1.00 88.38 89 ASP A C 1
ATOM 734 O O . ASP A 1 89 ? -3.106 -3.249 23.535 1.00 88.38 89 ASP A O 1
ATOM 738 N N . LEU A 1 90 ? -0.949 -3.745 23.167 1.00 88.69 90 LEU A N 1
ATOM 739 C CA . LEU A 1 90 ? -0.722 -2.596 22.299 1.00 88.69 90 LEU A CA 1
ATOM 740 C C . LEU A 1 90 ? -1.347 -2.878 20.930 1.00 88.69 90 LEU A C 1
ATOM 742 O O . LEU A 1 90 ? -0.955 -3.818 20.235 1.00 88.69 90 LEU A O 1
ATOM 746 N N . LEU A 1 91 ? -2.295 -2.040 20.531 1.00 90.94 91 LEU A N 1
ATOM 747 C CA . LEU A 1 91 ? -2.994 -2.148 19.260 1.00 90.94 91 LEU A CA 1
ATOM 748 C C . LEU A 1 91 ? -2.326 -1.267 18.205 1.00 90.94 91 LEU A C 1
ATOM 750 O O . LEU A 1 91 ? -1.550 -0.359 18.517 1.00 90.94 91 LEU A O 1
ATOM 754 N N . LYS A 1 92 ? -2.648 -1.521 16.936 1.00 92.25 92 LYS A N 1
ATOM 755 C CA . LYS A 1 92 ? -2.220 -0.675 15.822 1.00 92.25 92 LYS A CA 1
ATOM 756 C C . LYS A 1 92 ? -3.349 -0.446 14.828 1.00 92.25 92 LYS A C 1
ATOM 758 O O . LYS A 1 92 ? -4.093 -1.372 14.521 1.00 92.25 92 LYS A O 1
ATOM 763 N N . ALA A 1 93 ? -3.425 0.769 14.302 1.00 92.38 93 ALA A N 1
ATOM 764 C CA . ALA A 1 93 ? -4.264 1.133 13.170 1.00 92.38 93 ALA A CA 1
ATOM 765 C C . ALA A 1 93 ? -3.368 1.632 12.036 1.00 92.38 93 ALA A C 1
ATOM 767 O O . ALA A 1 93 ? -2.467 2.439 12.269 1.00 92.38 93 ALA A O 1
ATOM 768 N N . ARG A 1 94 ? -3.599 1.147 10.817 1.00 90.25 94 ARG A N 1
ATOM 769 C CA . ARG A 1 94 ? -2.922 1.628 9.607 1.00 90.25 94 ARG A CA 1
ATOM 770 C C . ARG A 1 94 ? -3.858 2.533 8.828 1.00 90.25 94 ARG A C 1
ATOM 772 O O . ARG A 1 94 ? -5.014 2.173 8.626 1.00 90.25 94 ARG A O 1
ATOM 779 N N . LEU A 1 95 ? -3.372 3.699 8.428 1.00 95.81 95 LEU A N 1
ATOM 780 C CA . LEU A 1 95 ? -4.163 4.679 7.698 1.00 95.81 95 LEU A CA 1
ATOM 781 C C . LEU A 1 95 ? -3.631 4.812 6.280 1.00 95.81 95 LEU A C 1
ATOM 783 O O . LEU A 1 95 ? -2.445 5.086 6.088 1.00 95.81 95 LEU A O 1
ATOM 787 N N . TYR A 1 96 ? -4.522 4.647 5.311 1.00 91.38 96 TYR A N 1
ATOM 788 C CA . TYR A 1 96 ? -4.196 4.696 3.892 1.00 91.38 96 TYR A CA 1
ATOM 789 C C . TYR A 1 96 ? -4.817 5.922 3.234 1.00 91.38 96 TYR A C 1
ATOM 791 O O . TYR A 1 96 ? -5.952 6.309 3.535 1.00 91.38 96 TYR A O 1
ATOM 799 N N . LEU A 1 97 ? -4.056 6.514 2.321 1.00 91.81 97 LEU A N 1
ATOM 800 C CA . LEU A 1 97 ? -4.495 7.586 1.443 1.00 91.81 97 LEU A CA 1
ATOM 801 C C . LEU A 1 97 ? -4.717 7.036 0.039 1.00 91.81 97 LEU A C 1
ATOM 803 O O . LEU A 1 97 ? -3.933 6.208 -0.418 1.00 91.81 97 LEU A O 1
ATOM 807 N N . VAL A 1 98 ? -5.722 7.563 -0.656 1.00 86.75 98 VAL A N 1
ATOM 808 C CA . VAL A 1 98 ? -5.957 7.332 -2.083 1.00 86.75 98 VAL A CA 1
ATOM 809 C C . VAL A 1 98 ? -5.973 8.676 -2.794 1.00 86.75 98 VAL A C 1
ATOM 811 O O . VAL A 1 98 ? -6.793 9.539 -2.478 1.00 86.75 98 VAL A O 1
ATOM 814 N N . SER A 1 99 ? -5.035 8.893 -3.717 1.00 84.69 99 SER A N 1
ATOM 815 C CA . SER A 1 99 ? -4.855 10.167 -4.433 1.00 84.69 99 SER A CA 1
ATOM 816 C C . SER A 1 99 ? -4.837 11.396 -3.506 1.00 84.69 99 SER A C 1
ATOM 818 O O . SER A 1 99 ? -5.429 12.435 -3.808 1.00 84.69 99 SER A O 1
ATOM 820 N N . GLY A 1 100 ? -4.171 11.274 -2.354 1.00 90.12 100 GLY A N 1
ATOM 821 C CA . GLY A 1 100 ? -4.045 12.345 -1.360 1.00 90.12 100 GLY A CA 1
ATOM 822 C C . GLY A 1 100 ? -5.277 12.565 -0.472 1.00 90.12 100 GLY A C 1
ATOM 823 O O . GLY A 1 100 ? -5.316 13.550 0.269 1.00 90.12 100 GLY A O 1
ATOM 824 N N . GLU A 1 101 ? -6.279 11.684 -0.515 1.00 94.75 101 GLU A N 1
ATOM 825 C CA . GLU A 1 101 ? -7.444 11.687 0.380 1.00 94.75 101 GLU A CA 1
ATOM 826 C C . GLU A 1 101 ? -7.353 10.542 1.394 1.00 94.75 101 GLU A C 1
ATOM 828 O O . GLU A 1 101 ? -7.065 9.409 1.016 1.00 94.75 101 GLU A O 1
ATOM 833 N N . LEU A 1 102 ? -7.619 10.809 2.678 1.00 95.88 102 LEU A N 1
ATOM 834 C CA . LEU A 1 102 ? -7.758 9.756 3.684 1.00 95.88 102 LEU A CA 1
ATOM 835 C C . LEU A 1 102 ? -8.922 8.840 3.317 1.00 95.88 102 LEU A C 1
ATOM 837 O O . LEU A 1 102 ? -10.072 9.279 3.282 1.00 95.88 102 LEU A O 1
ATOM 841 N N . PHE A 1 103 ? -8.607 7.566 3.099 1.00 94.81 103 PHE A N 1
ATOM 842 C CA . PHE A 1 103 ? -9.572 6.595 2.610 1.00 94.81 103 PHE A CA 1
ATOM 843 C C . PHE A 1 103 ? -9.821 5.471 3.610 1.00 94.81 103 PHE A C 1
ATOM 845 O O . PHE A 1 103 ? -10.966 5.275 4.000 1.00 94.81 103 PHE A O 1
ATOM 852 N N . THR A 1 104 ? -8.786 4.782 4.093 1.00 95.06 104 THR A N 1
ATOM 853 C CA . THR A 1 104 ? -8.972 3.581 4.929 1.00 95.06 104 THR A CA 1
ATOM 854 C C . THR A 1 104 ? -8.346 3.735 6.305 1.00 95.06 104 THR A C 1
ATOM 856 O O . THR A 1 104 ? -7.198 4.160 6.428 1.00 95.06 104 THR A O 1
ATOM 859 N N . LEU A 1 105 ? -9.083 3.321 7.339 1.00 97.50 105 LEU A N 1
ATOM 860 C CA . LEU A 1 105 ? -8.568 3.041 8.679 1.00 97.50 105 LEU A CA 1
ATOM 861 C C . LEU A 1 105 ? -8.616 1.522 8.905 1.00 97.50 105 LEU A C 1
ATOM 863 O O . LEU A 1 105 ? -9.689 0.947 9.094 1.00 97.50 105 LEU A O 1
ATOM 867 N N . ALA A 1 106 ? -7.463 0.861 8.879 1.00 92.06 106 ALA A N 1
ATOM 868 C CA . ALA A 1 106 ? -7.344 -0.582 9.050 1.00 92.06 106 ALA A CA 1
ATOM 869 C C . ALA A 1 106 ? -6.932 -0.918 10.488 1.00 92.06 106 ALA A C 1
ATOM 871 O O . ALA A 1 106 ? -5.768 -0.783 10.873 1.00 92.06 106 ALA A O 1
ATOM 872 N N . PHE A 1 107 ? -7.901 -1.367 11.282 1.00 90.06 107 PHE A N 1
ATOM 873 C CA . PHE A 1 107 ? -7.732 -1.714 12.698 1.00 90.06 107 PHE A CA 1
ATOM 874 C C . PHE A 1 107 ? -7.511 -3.220 12.929 1.00 90.06 107 PHE A C 1
ATOM 876 O O . PHE A 1 107 ? -7.161 -3.644 14.032 1.00 90.06 107 PHE A O 1
ATOM 883 N N . GLY A 1 108 ? -7.741 -4.045 11.904 1.00 86.00 108 GLY A N 1
ATOM 884 C CA . GLY A 1 108 ? -7.704 -5.500 12.017 1.00 86.00 108 GLY A CA 1
ATOM 885 C C . GLY A 1 108 ? -8.909 -6.086 12.769 1.00 86.00 108 GLY A C 1
ATOM 886 O O . GLY A 1 108 ? -9.814 -5.383 13.225 1.00 86.00 108 GLY A O 1
ATOM 887 N N . LYS A 1 109 ? -8.894 -7.411 12.962 1.00 83.50 109 LYS A N 1
ATOM 888 C CA . LYS A 1 109 ? -10.012 -8.202 13.525 1.00 83.50 109 LYS A CA 1
ATOM 889 C C . LYS A 1 109 ? -10.505 -7.731 14.903 1.00 83.50 109 LYS A C 1
ATOM 891 O O . LYS A 1 109 ? -11.652 -7.996 15.268 1.00 83.50 109 LYS A O 1
ATOM 896 N N . THR A 1 110 ? -9.668 -7.034 15.673 1.00 86.31 110 THR A N 1
ATOM 897 C CA . THR A 1 110 ? -10.023 -6.525 17.008 1.00 86.31 110 THR A CA 1
ATOM 898 C C . THR A 1 110 ? -11.023 -5.372 16.947 1.00 86.31 110 THR A C 1
ATOM 900 O O . THR A 1 110 ? -11.786 -5.204 17.894 1.00 86.31 110 THR A O 1
ATOM 903 N N . TYR A 1 111 ? -11.106 -4.642 15.826 1.00 92.12 111 TYR A N 1
ATOM 904 C CA . TYR A 1 111 ? -11.926 -3.435 15.662 1.00 92.12 111 TYR A CA 1
ATOM 905 C C . TYR A 1 111 ? -13.334 -3.542 16.256 1.00 92.12 111 TYR A C 1
ATOM 907 O O . TYR A 1 111 ? -13.753 -2.679 17.022 1.00 92.12 111 TYR A O 1
ATOM 915 N N . ARG A 1 112 ? -14.058 -4.636 15.981 1.00 88.94 112 ARG A N 1
ATOM 916 C CA . ARG A 1 112 ? -15.439 -4.802 16.464 1.00 88.94 112 ARG A CA 1
ATOM 917 C C . ARG A 1 112 ? -15.566 -4.761 17.987 1.00 88.94 112 ARG A C 1
ATOM 919 O O . ARG A 1 112 ? -16.596 -4.320 18.484 1.00 88.94 112 ARG A O 1
ATOM 926 N N . LYS A 1 113 ? -14.556 -5.246 18.712 1.00 91.19 113 LYS A N 1
ATOM 927 C CA . LYS A 1 113 ? -14.555 -5.283 20.181 1.00 91.19 113 LYS A CA 1
ATOM 928 C C . LYS A 1 113 ? -14.326 -3.902 20.789 1.00 91.19 113 LYS A C 1
ATOM 930 O O . LYS A 1 113 ? -14.761 -3.644 21.904 1.00 91.19 113 LYS A O 1
ATOM 935 N N . ILE A 1 114 ? -13.658 -3.027 20.041 1.00 93.94 114 ILE A N 1
ATOM 936 C CA . ILE A 1 114 ? -13.134 -1.754 20.538 1.00 93.94 114 ILE A CA 1
ATOM 937 C C . ILE A 1 114 ? -13.756 -0.528 19.864 1.00 93.94 114 ILE A C 1
ATOM 939 O O . ILE A 1 114 ? -13.489 0.586 20.288 1.00 93.94 114 ILE A O 1
ATOM 943 N N . ALA A 1 115 ? -14.601 -0.695 18.843 1.00 93.81 115 ALA A N 1
ATOM 944 C CA . ALA A 1 115 ? -15.149 0.413 18.054 1.00 93.81 115 ALA A CA 1
ATOM 945 C C . ALA A 1 115 ? -15.900 1.464 18.896 1.00 93.81 115 ALA A C 1
ATOM 947 O O . ALA A 1 115 ? -15.936 2.639 18.530 1.00 93.81 115 ALA A O 1
ATOM 948 N N . SER A 1 116 ? -16.500 1.051 20.018 1.00 94.12 116 SER A N 1
ATOM 949 C CA . SER A 1 116 ? -17.223 1.931 20.941 1.00 94.12 116 SER A CA 1
ATOM 950 C C . SER A 1 116 ? -16.343 2.627 21.982 1.00 94.12 116 SER A C 1
ATOM 952 O O . SER A 1 116 ? -16.878 3.431 22.735 1.00 94.12 116 SER A O 1
ATOM 954 N N . GLN A 1 117 ? -15.046 2.314 22.057 1.00 93.69 117 GLN A N 1
ATOM 955 C CA . GLN A 1 117 ? -14.117 2.951 22.994 1.00 93.69 117 GLN A CA 1
ATOM 956 C C . GLN A 1 117 ? -13.843 4.387 22.541 1.00 93.69 117 GLN A C 1
ATOM 958 O O . GLN A 1 117 ? -13.473 4.605 21.392 1.00 93.69 117 GLN A O 1
ATOM 963 N N . ASP A 1 118 ? -14.035 5.360 23.421 1.00 92.38 118 ASP A N 1
ATOM 964 C CA . ASP A 1 118 ? -13.695 6.772 23.209 1.00 92.38 118 ASP A CA 1
ATOM 965 C C . ASP A 1 118 ? -12.370 7.158 23.878 1.00 92.38 118 ASP A C 1
ATOM 967 O O . ASP A 1 118 ? -11.676 8.056 23.403 1.00 92.38 118 ASP A O 1
ATOM 971 N N . GLU A 1 119 ? -11.983 6.454 24.940 1.00 93.88 119 GLU A N 1
ATOM 972 C CA . GLU A 1 119 ? -10.682 6.612 25.580 1.00 93.88 119 GLU A CA 1
ATOM 973 C C . GLU A 1 119 ? -9.592 5.876 24.786 1.00 93.88 119 GLU A C 1
ATOM 975 O O . GLU A 1 119 ? -9.436 4.654 24.857 1.00 93.88 119 GLU A O 1
ATOM 980 N N . VAL A 1 120 ? -8.832 6.646 24.004 1.00 95.38 120 VAL A N 1
ATOM 981 C CA . VAL A 1 120 ? -7.726 6.155 23.174 1.00 95.38 120 VAL A CA 1
ATOM 982 C C . VAL A 1 120 ? -6.444 6.857 23.584 1.00 95.38 120 VAL A C 1
ATOM 984 O O . VAL A 1 120 ? -6.305 8.068 23.421 1.00 95.38 120 VAL A O 1
ATOM 987 N N . HIS A 1 121 ? -5.472 6.085 24.059 1.00 96.06 121 HIS A N 1
ATOM 988 C CA . HIS A 1 121 ? -4.137 6.595 24.340 1.00 96.06 121 HIS A CA 1
ATOM 989 C C . HIS A 1 121 ? -3.202 6.250 23.181 1.00 96.06 121 HIS A C 1
ATOM 991 O O . HIS A 1 121 ? -2.826 5.089 23.006 1.00 96.06 121 HIS A O 1
ATOM 997 N N . ILE A 1 122 ? -2.828 7.249 22.380 1.00 96.75 122 ILE A N 1
ATOM 998 C CA . ILE A 1 122 ? -1.827 7.078 21.321 1.00 96.75 122 ILE A CA 1
ATOM 999 C C . ILE A 1 122 ? -0.446 7.015 21.971 1.00 96.75 122 ILE A C 1
ATOM 1001 O O . ILE A 1 122 ? -0.001 7.983 22.579 1.00 96.75 122 ILE A O 1
ATOM 1005 N N . GLU A 1 123 ? 0.236 5.881 21.827 1.00 92.38 123 GLU A N 1
ATOM 1006 C CA . GLU A 1 123 ? 1.606 5.724 22.324 1.00 92.38 123 GLU A CA 1
ATOM 1007 C C . GLU A 1 123 ? 2.642 6.243 21.334 1.00 92.38 123 GLU A C 1
ATOM 1009 O O . GLU A 1 123 ? 3.608 6.891 21.728 1.00 92.38 123 GLU A O 1
ATOM 1014 N N . ARG A 1 124 ? 2.457 5.958 20.041 1.00 92.81 124 ARG A N 1
ATOM 1015 C CA . ARG A 1 124 ? 3.282 6.545 18.982 1.00 92.81 124 ARG A CA 1
ATOM 1016 C C . ARG A 1 124 ? 2.561 6.559 17.648 1.00 92.81 124 ARG A C 1
ATOM 1018 O O . ARG A 1 124 ? 1.703 5.719 17.373 1.00 92.81 124 ARG A O 1
ATOM 1025 N N . VAL A 1 125 ? 3.029 7.439 16.775 1.00 91.25 125 VAL A N 1
ATOM 1026 C CA . VAL A 1 125 ? 2.666 7.468 15.360 1.00 91.25 125 VAL A CA 1
ATOM 1027 C C . VAL A 1 125 ? 3.935 7.296 14.535 1.00 91.25 125 VAL A C 1
ATOM 1029 O O . VAL A 1 125 ? 4.934 7.964 14.788 1.00 91.25 125 VAL A O 1
ATOM 1032 N N . VAL A 1 126 ? 3.899 6.389 13.563 1.00 82.38 126 VAL A N 1
ATOM 1033 C CA . VAL A 1 126 ? 4.957 6.226 12.560 1.00 82.38 126 VAL A CA 1
ATOM 1034 C C . VAL A 1 126 ? 4.408 6.706 11.229 1.00 82.38 126 VAL A C 1
ATOM 1036 O O . VAL A 1 126 ? 3.453 6.112 10.733 1.00 82.38 126 VAL A O 1
ATOM 1039 N N . PHE A 1 127 ? 4.989 7.767 10.676 1.00 80.56 127 PHE A N 1
ATOM 1040 C CA . PHE A 1 127 ? 4.687 8.243 9.329 1.00 80.56 127 PHE A CA 1
ATOM 1041 C C . PHE A 1 127 ? 5.620 7.558 8.334 1.00 80.56 127 PHE A C 1
ATOM 1043 O O . PHE A 1 127 ? 6.833 7.583 8.523 1.00 80.56 127 PHE A O 1
ATOM 1050 N N . HIS A 1 128 ? 5.048 6.945 7.301 1.00 73.25 128 HIS A N 1
ATOM 1051 C CA . HIS A 1 128 ? 5.797 6.227 6.260 1.00 73.25 128 HIS A CA 1
ATOM 1052 C C . HIS A 1 128 ? 5.961 7.060 4.990 1.00 73.25 128 HIS A C 1
ATOM 1054 O O . HIS A 1 128 ? 6.801 6.755 4.154 1.00 73.25 128 HIS A O 1
ATOM 1060 N N . VAL A 1 129 ? 5.149 8.110 4.841 1.00 79.25 129 VAL A N 1
ATOM 1061 C CA . VAL A 1 129 ? 5.155 9.003 3.682 1.00 79.25 129 VAL A CA 1
ATOM 1062 C C . VAL A 1 129 ? 4.986 10.447 4.148 1.00 79.25 129 VAL A C 1
ATOM 1064 O O . VAL A 1 129 ? 4.123 10.734 4.985 1.00 79.25 129 VAL A O 1
ATOM 1067 N N . ASP A 1 130 ? 5.774 11.359 3.571 1.00 85.31 130 ASP A N 1
ATOM 1068 C CA . ASP A 1 130 ? 5.512 12.794 3.675 1.00 85.31 130 ASP A CA 1
ATOM 1069 C C . ASP A 1 130 ? 4.353 13.171 2.745 1.00 85.31 130 ASP A C 1
ATOM 1071 O O . ASP A 1 130 ? 4.454 13.152 1.516 1.00 85.31 130 ASP A O 1
ATOM 1075 N N . VAL A 1 131 ? 3.220 13.504 3.357 1.00 90.31 131 VAL A N 1
ATOM 1076 C CA . VAL A 1 131 ? 1.996 13.882 2.646 1.00 90.31 131 VAL A CA 1
ATOM 1077 C C . VAL A 1 131 ? 2.073 15.269 2.021 1.00 90.31 131 VAL A C 1
ATOM 1079 O O . VAL A 1 131 ? 1.291 15.572 1.121 1.00 90.31 131 VAL A O 1
ATOM 1082 N N . MET A 1 132 ? 3.003 16.109 2.477 1.00 94.62 132 MET A N 1
ATOM 1083 C CA . MET A 1 132 ? 3.205 17.458 1.956 1.00 94.62 132 MET A CA 1
ATOM 1084 C C . MET A 1 132 ? 4.208 17.498 0.806 1.00 94.62 132 MET A C 1
ATOM 1086 O O . MET A 1 132 ? 4.207 18.470 0.053 1.00 94.62 132 MET A O 1
ATOM 1090 N N . GLN A 1 133 ? 5.005 16.445 0.621 1.00 86.38 133 GLN A N 1
ATOM 1091 C CA . GLN A 1 133 ? 5.843 16.279 -0.558 1.00 86.38 133 GLN A CA 1
ATOM 1092 C C . GLN A 1 133 ? 4.968 15.819 -1.733 1.00 86.38 133 GLN A C 1
ATOM 1094 O O . GLN A 1 133 ? 4.414 14.717 -1.681 1.00 86.38 133 GLN A O 1
ATOM 1099 N N . PRO A 1 134 ? 4.809 16.628 -2.798 1.00 82.00 134 PRO A N 1
ATOM 1100 C CA . PRO A 1 134 ? 4.111 16.179 -3.986 1.00 82.00 134 PRO A CA 1
ATOM 1101 C C . PRO A 1 134 ? 4.762 14.911 -4.512 1.00 82.00 134 PRO A C 1
ATOM 1103 O O . PRO A 1 134 ? 5.988 14.778 -4.511 1.00 82.00 134 PRO A O 1
ATOM 1106 N N . VAL A 1 135 ? 3.935 14.001 -5.013 1.00 67.50 135 VAL A N 1
ATOM 1107 C CA . VAL A 1 135 ? 4.460 13.005 -5.938 1.00 67.50 135 VAL A CA 1
ATOM 1108 C C . VAL A 1 135 ? 4.933 13.823 -7.112 1.00 67.50 135 VAL A C 1
ATOM 1110 O O . VAL A 1 135 ? 4.127 14.515 -7.736 1.00 67.50 135 VAL A O 1
ATOM 1113 N N . SER A 1 136 ? 6.233 13.803 -7.382 1.00 53.81 136 SER A N 1
ATOM 1114 C CA . SER A 1 136 ? 6.661 14.069 -8.737 1.00 53.81 136 SER A CA 1
ATOM 1115 C C . SER A 1 136 ? 5.831 13.101 -9.574 1.00 53.81 136 SER A C 1
ATOM 1117 O O . SER A 1 136 ? 6.073 11.899 -9.516 1.00 53.81 136 SER A O 1
ATOM 1119 N N . GLU A 1 137 ? 4.821 13.591 -10.314 1.00 46.34 137 GLU A N 1
ATOM 1120 C CA . GLU A 1 137 ? 4.623 13.056 -11.660 1.00 46.34 137 GLU A CA 1
ATOM 1121 C C . GLU A 1 137 ? 6.042 12.991 -12.154 1.00 46.34 137 GLU A C 1
ATOM 1123 O O . GLU A 1 137 ? 6.653 14.059 -12.224 1.00 46.34 137 GLU A O 1
ATOM 1128 N N . THR A 1 138 ? 6.636 11.798 -12.231 1.00 39.09 138 THR A N 1
ATOM 1129 C CA . THR A 1 138 ? 8.001 11.686 -12.701 1.00 39.09 138 THR A CA 1
ATOM 1130 C C . THR A 1 138 ? 7.926 12.470 -13.999 1.00 39.09 138 THR A C 1
ATOM 1132 O O . THR A 1 138 ? 7.207 12.035 -14.908 1.00 39.09 138 THR A O 1
ATOM 1135 N N . PRO A 1 139 ? 8.540 13.675 -14.094 1.00 38.12 139 PRO A N 1
ATOM 1136 C CA . PRO A 1 139 ? 8.793 14.198 -15.417 1.00 38.12 139 PRO A CA 1
ATOM 1137 C C . PRO A 1 139 ? 9.492 13.014 -16.078 1.00 38.12 139 PRO A C 1
ATOM 1139 O O . PRO A 1 139 ? 10.262 12.365 -15.353 1.00 38.12 139 PRO A O 1
ATOM 1142 N N . PRO A 1 140 ? 9.209 12.648 -17.344 1.00 40.00 140 PRO A N 1
ATOM 1143 C CA . PRO A 1 140 ? 10.059 11.661 -17.998 1.00 40.00 140 PRO A CA 1
ATOM 1144 C C . PRO A 1 140 ? 11.469 12.078 -17.625 1.00 40.00 140 PRO A C 1
ATOM 1146 O O . PRO A 1 140 ? 11.805 13.258 -17.821 1.00 40.00 140 PRO A O 1
ATOM 1149 N N . LEU A 1 141 ? 12.164 11.220 -16.857 1.00 41.97 141 LEU A N 1
ATOM 1150 C CA . LEU A 1 141 ? 13.462 11.599 -16.332 1.00 41.97 141 LEU A CA 1
ATOM 1151 C C . LEU A 1 141 ? 14.172 12.093 -17.565 1.00 41.97 141 LEU A C 1
ATOM 1153 O O . LEU A 1 141 ? 14.094 11.452 -18.614 1.00 41.97 141 LEU A O 1
ATOM 1157 N N . SER A 1 142 ? 14.734 13.291 -17.499 1.00 37.72 142 SER A N 1
ATOM 1158 C CA . SER A 1 142 ? 15.565 13.760 -18.588 1.00 37.72 142 SER A CA 1
ATOM 1159 C C . SER A 1 142 ? 16.839 12.923 -18.527 1.00 37.72 142 SER A C 1
ATOM 1161 O O . SER A 1 142 ? 17.896 13.421 -18.146 1.00 37.72 142 SER A O 1
ATOM 1163 N N . VAL A 1 143 ? 16.705 11.628 -18.810 1.00 48.00 143 VAL A N 1
ATOM 1164 C CA . VAL A 1 143 ? 17.773 10.756 -19.212 1.00 48.00 143 VAL A CA 1
ATOM 1165 C C . VAL A 1 143 ? 18.236 11.402 -20.495 1.00 48.00 143 VAL A C 1
ATOM 1167 O O . VAL A 1 143 ? 17.460 11.622 -21.428 1.00 48.00 143 VAL A O 1
ATOM 1170 N N . ARG A 1 144 ? 19.478 11.871 -20.491 1.00 45.44 144 ARG A N 1
ATOM 1171 C CA . ARG A 1 144 ? 20.050 12.430 -21.708 1.00 45.44 144 ARG A CA 1
ATOM 1172 C C . ARG A 1 144 ? 19.926 11.346 -22.772 1.00 45.44 144 ARG A C 1
ATOM 1174 O O . ARG A 1 144 ? 20.321 10.214 -22.499 1.00 45.44 144 ARG A O 1
ATOM 1181 N N . GLU A 1 145 ? 19.367 11.674 -23.938 1.00 46.75 145 GLU A N 1
ATOM 1182 C CA . GLU A 1 145 ? 19.299 10.759 -25.083 1.00 46.75 145 GLU A CA 1
ATOM 1183 C C . GLU A 1 145 ? 20.703 10.152 -25.293 1.00 46.75 145 GLU A C 1
ATOM 1185 O O . GLU A 1 145 ? 21.635 10.847 -25.701 1.00 46.75 145 GLU A O 1
ATOM 1190 N N . GLY A 1 146 ? 20.891 8.891 -24.881 1.00 53.00 146 GLY A N 1
ATOM 1191 C CA . GLY A 1 146 ? 22.199 8.226 -24.792 1.00 53.00 146 GLY A CA 1
ATOM 1192 C C . GLY A 1 146 ? 22.450 7.431 -23.502 1.00 53.00 146 GLY A C 1
ATOM 1193 O O . GLY A 1 146 ? 22.952 6.314 -23.583 1.00 53.00 146 GLY A O 1
ATOM 1194 N N . GLU A 1 147 ? 22.068 7.944 -22.329 1.00 60.25 147 GLU A N 1
ATOM 1195 C CA . GLU A 1 147 ? 22.187 7.216 -21.047 1.00 60.25 147 GLU A CA 1
ATOM 1196 C C . GLU A 1 147 ? 21.121 6.112 -20.932 1.00 60.25 147 GLU A C 1
ATOM 1198 O O . GLU A 1 147 ? 21.397 5.022 -20.443 1.00 60.25 147 GLU A O 1
ATOM 1203 N N . GLU A 1 148 ? 19.927 6.344 -21.480 1.00 61.84 148 GLU A N 1
ATOM 1204 C CA . GLU A 1 148 ? 18.807 5.390 -21.459 1.00 61.84 148 GLU A CA 1
ATOM 1205 C C . GLU A 1 148 ? 19.108 4.149 -22.312 1.00 61.84 148 GLU A C 1
ATOM 1207 O O . GLU A 1 148 ? 18.869 3.021 -21.888 1.00 61.84 148 GLU A O 1
ATOM 1212 N N . ALA A 1 149 ? 19.731 4.347 -23.480 1.00 63.81 149 ALA A N 1
ATOM 1213 C CA . ALA A 1 149 ? 20.173 3.256 -24.346 1.00 63.81 149 ALA A CA 1
ATOM 1214 C C . ALA A 1 149 ? 21.247 2.387 -23.665 1.00 63.81 149 ALA A C 1
ATOM 1216 O O . ALA A 1 149 ? 21.179 1.163 -23.736 1.00 63.81 149 ALA A O 1
ATOM 1217 N N . GLN A 1 150 ? 22.189 3.005 -22.941 1.00 73.56 150 GLN A N 1
ATOM 1218 C CA . GLN A 1 150 ? 23.212 2.282 -22.175 1.00 73.56 150 GLN A CA 1
ATOM 1219 C C . GLN A 1 150 ? 22.618 1.510 -20.990 1.00 73.56 150 GLN A C 1
ATOM 1221 O O . GLN A 1 150 ? 23.076 0.411 -20.682 1.00 73.56 150 GLN A O 1
ATOM 1226 N N . LEU A 1 151 ? 21.583 2.047 -20.339 1.00 80.25 151 LEU A N 1
ATOM 1227 C CA . LEU A 1 151 ? 20.875 1.348 -19.264 1.00 80.25 151 LEU A CA 1
ATOM 1228 C C . LEU A 1 151 ? 20.094 0.141 -19.797 1.00 80.25 151 LEU A C 1
ATOM 1230 O O . LEU A 1 151 ? 20.144 -0.927 -19.190 1.00 80.25 151 LEU A O 1
ATOM 1234 N N . MET A 1 152 ? 19.435 0.272 -20.953 1.00 79.19 152 MET A N 1
ATOM 1235 C CA . MET A 1 152 ? 18.733 -0.846 -21.594 1.00 79.19 152 MET A CA 1
ATOM 1236 C C . MET A 1 152 ? 19.679 -1.989 -21.988 1.00 79.19 152 MET A C 1
ATOM 1238 O O . MET A 1 152 ? 19.309 -3.153 -21.852 1.00 79.19 152 MET A O 1
ATOM 1242 N N . GLU A 1 153 ? 20.905 -1.681 -22.424 1.00 82.31 153 GLU A N 1
ATOM 1243 C CA . GLU A 1 153 ? 21.937 -2.689 -22.722 1.00 82.31 153 GLU A CA 1
ATOM 1244 C C . GLU A 1 153 ? 22.420 -3.444 -21.472 1.00 82.31 153 GLU A C 1
ATOM 1246 O O . GLU A 1 153 ? 22.875 -4.583 -21.578 1.00 82.31 153 GLU A O 1
ATOM 1251 N N . CYS A 1 154 ? 22.302 -2.833 -20.289 1.00 86.50 154 CYS A N 1
ATOM 1252 C CA . CYS A 1 154 ? 22.677 -3.449 -19.016 1.00 86.50 154 CYS A CA 1
ATOM 1253 C C . CYS A 1 154 ? 21.575 -4.338 -18.420 1.00 86.50 154 CYS A C 1
ATOM 1255 O O . CYS A 1 154 ? 21.831 -5.036 -17.435 1.00 86.50 154 CYS A O 1
ATOM 1257 N N . LEU A 1 155 ? 20.355 -4.319 -18.974 1.00 90.44 155 LEU A N 1
ATOM 1258 C CA . LEU A 1 155 ? 19.248 -5.113 -18.446 1.00 90.44 155 LEU A CA 1
ATOM 1259 C C . LEU A 1 155 ? 19.528 -6.621 -18.582 1.00 90.44 155 LEU A C 1
ATOM 1261 O O . LEU A 1 155 ? 20.107 -7.065 -19.577 1.00 90.44 155 LEU A O 1
ATOM 1265 N N . PRO A 1 156 ? 19.082 -7.446 -17.613 1.00 92.69 156 PRO A N 1
ATOM 1266 C CA . PRO A 1 156 ? 19.192 -8.896 -17.721 1.00 92.69 156 PRO A CA 1
ATOM 1267 C C . PRO A 1 156 ? 18.559 -9.433 -19.011 1.00 92.69 156 PRO A C 1
ATOM 1269 O O . PRO A 1 156 ? 17.530 -8.925 -19.454 1.00 92.69 156 PRO A O 1
ATOM 1272 N N . GLN A 1 157 ? 19.108 -10.520 -19.561 1.00 91.31 157 GLN A N 1
ATOM 1273 C CA . GLN A 1 157 ? 18.630 -11.117 -20.817 1.00 91.31 157 GLN A CA 1
ATOM 1274 C C . GLN A 1 157 ? 17.122 -11.425 -20.811 1.00 91.31 157 GLN A C 1
ATOM 1276 O O . GLN A 1 157 ? 16.428 -11.156 -21.782 1.00 91.31 157 GLN A O 1
ATOM 1281 N N . TRP A 1 158 ? 16.586 -11.946 -19.705 1.00 93.56 158 TRP A N 1
ATOM 1282 C CA . TRP A 1 158 ? 15.150 -12.227 -19.606 1.00 93.56 158 TRP A CA 1
ATOM 1283 C C . TRP A 1 158 ? 14.301 -10.949 -19.743 1.00 93.56 158 TRP A C 1
ATOM 1285 O O . TRP A 1 158 ? 13.192 -10.983 -20.270 1.00 93.56 158 TRP A O 1
ATOM 1295 N N . CYS A 1 159 ? 14.826 -9.808 -19.289 1.00 92.06 159 CYS A N 1
ATOM 1296 C CA . CYS A 1 159 ? 14.147 -8.521 -19.360 1.00 92.06 159 CYS A CA 1
ATOM 1297 C C . CYS A 1 159 ? 14.185 -7.981 -20.793 1.00 92.06 159 CYS A C 1
ATOM 1299 O O . CYS A 1 159 ? 13.160 -7.541 -21.307 1.00 92.06 159 CYS A O 1
ATOM 1301 N N . THR A 1 160 ? 15.319 -8.101 -21.491 1.00 88.31 160 THR A N 1
ATOM 1302 C CA . THR A 1 160 ? 15.411 -7.709 -22.907 1.00 88.31 160 THR A CA 1
ATOM 1303 C C . THR A 1 160 ? 14.530 -8.586 -23.806 1.00 88.31 160 THR A C 1
ATOM 1305 O O . THR A 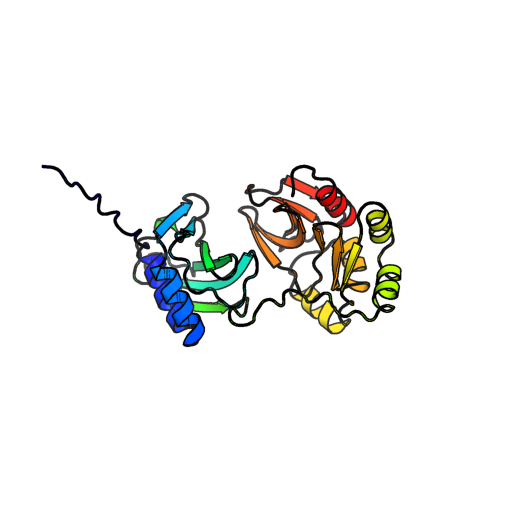1 160 ? 13.868 -8.071 -24.706 1.00 88.31 160 THR A O 1
ATOM 1308 N N . GLU A 1 161 ? 14.416 -9.884 -23.509 1.00 91.25 161 GLU A N 1
ATOM 1309 C CA . GLU A 1 161 ? 13.488 -10.804 -24.180 1.00 91.25 161 GLU A CA 1
ATOM 1310 C C . GLU A 1 161 ? 12.012 -10.422 -23.968 1.00 91.25 161 GLU A C 1
ATOM 1312 O O . GLU A 1 161 ? 11.215 -10.478 -24.911 1.00 91.25 161 GLU A O 1
ATOM 1317 N N . LEU A 1 162 ? 11.634 -9.983 -22.761 1.00 91.19 162 LEU A N 1
ATOM 1318 C CA . LEU A 1 162 ? 10.315 -9.388 -22.514 1.00 91.19 162 LEU A CA 1
ATOM 1319 C C . LEU A 1 162 ? 10.140 -8.068 -23.271 1.00 91.19 162 LEU A C 1
ATOM 1321 O O . LEU A 1 162 ? 9.082 -7.852 -23.860 1.00 91.19 162 LEU A O 1
ATOM 1325 N N . GLY A 1 163 ? 11.193 -7.250 -23.333 1.00 88.81 163 GLY A N 1
ATOM 1326 C CA . GLY A 1 163 ? 11.260 -5.985 -24.066 1.00 88.81 163 GLY A CA 1
ATOM 1327 C C . GLY A 1 163 ? 10.947 -6.097 -25.562 1.00 88.81 163 GLY A C 1
ATOM 1328 O O . GLY A 1 163 ? 10.451 -5.154 -26.176 1.00 88.81 163 GLY A O 1
ATOM 1329 N N . HIS A 1 164 ? 11.188 -7.266 -26.164 1.00 89.94 164 HIS A N 1
ATOM 1330 C CA . HIS A 1 164 ? 10.808 -7.544 -27.552 1.00 89.94 164 HIS A CA 1
ATOM 1331 C C . HIS A 1 164 ? 9.301 -7.766 -27.745 1.00 89.94 164 HIS A C 1
ATOM 1333 O O . HIS A 1 164 ? 8.799 -7.601 -28.858 1.00 89.94 164 HIS A O 1
ATOM 1339 N N . ARG A 1 165 ? 8.582 -8.160 -26.687 1.00 92.38 165 ARG A N 1
ATOM 1340 C CA . ARG A 1 165 ? 7.132 -8.418 -26.704 1.00 92.38 165 ARG A CA 1
ATOM 1341 C C . ARG A 1 165 ? 6.327 -7.237 -26.168 1.00 92.38 165 ARG A C 1
ATOM 1343 O O . ARG A 1 165 ? 5.263 -6.939 -26.704 1.00 92.38 165 ARG A O 1
ATOM 1350 N N . TRP A 1 166 ? 6.852 -6.560 -25.153 1.00 91.56 166 TRP A N 1
ATOM 1351 C CA . TRP A 1 166 ? 6.263 -5.386 -24.519 1.00 91.56 166 TRP A CA 1
ATOM 1352 C C . TRP A 1 166 ? 7.320 -4.294 -24.418 1.00 91.56 166 TRP A C 1
ATOM 1354 O O . TRP A 1 166 ? 8.404 -4.541 -23.903 1.00 91.56 166 TRP A O 1
ATOM 1364 N N . ALA A 1 167 ? 7.014 -3.092 -24.905 1.00 88.69 167 ALA A N 1
ATOM 1365 C CA . ALA A 1 167 ? 7.975 -1.995 -24.911 1.00 88.69 167 ALA A CA 1
ATOM 1366 C C . ALA A 1 167 ? 8.411 -1.642 -23.481 1.00 88.69 167 ALA A C 1
ATOM 1368 O O . ALA A 1 167 ? 7.567 -1.393 -22.622 1.00 88.69 167 ALA A O 1
ATOM 1369 N N . ILE A 1 168 ? 9.723 -1.626 -23.244 1.00 89.12 168 ILE A N 1
ATOM 1370 C CA . ILE A 1 168 ? 10.315 -1.108 -22.009 1.00 89.12 168 ILE A CA 1
ATOM 1371 C C . ILE A 1 168 ? 10.527 0.391 -22.180 1.00 89.12 168 ILE A C 1
ATOM 1373 O O . ILE A 1 168 ? 11.111 0.838 -23.165 1.00 89.12 168 ILE A O 1
ATOM 1377 N N . GLU A 1 169 ? 10.063 1.148 -21.200 1.00 82.94 169 GLU A N 1
ATOM 1378 C CA . GLU A 1 169 ? 10.126 2.599 -21.143 1.00 82.94 169 GLU A CA 1
ATOM 1379 C C . GLU A 1 169 ? 10.714 3.022 -19.791 1.00 82.94 169 GLU A C 1
ATOM 1381 O O . GLU A 1 169 ? 10.492 2.366 -18.774 1.00 82.94 169 GLU A O 1
ATOM 1386 N N . GLN A 1 170 ? 11.433 4.147 -19.760 1.00 80.75 170 GLN A N 1
ATOM 1387 C CA . GLN A 1 170 ? 11.851 4.817 -18.520 1.00 80.75 170 GLN A CA 1
ATOM 1388 C C . GLN A 1 170 ? 12.592 3.896 -17.536 1.00 80.75 170 GLN A C 1
ATOM 1390 O O . GLN A 1 170 ? 12.092 3.580 -16.456 1.00 80.75 170 GLN A O 1
ATOM 1395 N N . VAL A 1 171 ? 13.798 3.464 -17.907 1.00 88.75 171 VAL A N 1
ATOM 1396 C CA . VAL A 1 171 ? 14.666 2.682 -17.015 1.00 88.75 171 VAL A CA 1
ATOM 1397 C C . VAL A 1 171 ? 15.358 3.623 -16.031 1.00 88.75 171 VAL A C 1
ATOM 1399 O O . VAL A 1 171 ? 16.048 4.559 -16.437 1.00 88.75 171 VAL A O 1
ATOM 1402 N N . LEU A 1 172 ? 15.186 3.373 -14.733 1.00 86.19 172 LEU A N 1
ATOM 1403 C CA . LEU A 1 172 ? 15.832 4.145 -13.677 1.00 86.19 172 LEU A CA 1
ATOM 1404 C C . LEU A 1 172 ? 17.281 3.683 -13.484 1.00 86.19 172 LEU A C 1
ATOM 1406 O O . LEU A 1 172 ? 17.544 2.476 -13.504 1.00 86.19 172 LEU A O 1
ATOM 1410 N N . PRO A 1 173 ? 18.237 4.604 -13.268 1.00 87.62 173 PRO A N 1
ATOM 1411 C CA . PRO A 1 173 ? 19.614 4.217 -12.994 1.00 87.62 173 PRO A CA 1
ATOM 1412 C C . PRO A 1 173 ? 19.686 3.363 -11.717 1.00 87.62 173 PRO A C 1
ATOM 1414 O O . PRO A 1 173 ? 18.899 3.581 -10.794 1.00 87.62 173 PRO A O 1
ATOM 1417 N N . PRO A 1 174 ? 20.608 2.391 -11.638 1.00 92.44 174 PRO A N 1
ATOM 1418 C CA . PRO A 1 174 ? 20.756 1.568 -10.448 1.00 92.44 174 PRO A CA 1
ATOM 1419 C C . PRO A 1 174 ? 21.226 2.407 -9.256 1.00 92.44 174 PRO A C 1
ATOM 1421 O O . PRO A 1 174 ? 22.006 3.351 -9.408 1.00 92.44 174 PRO A O 1
ATOM 1424 N N . LEU A 1 175 ? 20.797 2.009 -8.059 1.00 87.56 175 LEU A N 1
ATOM 1425 C CA . LEU A 1 175 ? 21.293 2.580 -6.808 1.00 87.56 175 LEU A CA 1
ATOM 1426 C C . LEU A 1 175 ? 22.784 2.298 -6.614 1.00 87.56 175 LEU A C 1
ATOM 1428 O O . LEU A 1 175 ? 23.323 1.299 -7.111 1.00 87.56 175 LEU A O 1
ATOM 1432 N N . SER A 1 176 ? 23.441 3.138 -5.809 1.00 88.50 176 SER A N 1
ATOM 1433 C CA . SER A 1 176 ? 24.792 2.825 -5.346 1.00 88.50 176 SER A CA 1
ATOM 1434 C C . SER A 1 176 ? 24.809 1.497 -4.568 1.00 88.50 176 SER A C 1
ATOM 1436 O O . SER A 1 176 ? 23.796 1.098 -3.979 1.00 88.50 176 SER A O 1
ATOM 1438 N N . PRO A 1 177 ? 25.942 0.769 -4.541 1.00 90.88 177 PRO A N 1
ATOM 1439 C CA . PRO A 1 177 ? 26.054 -0.467 -3.770 1.00 90.88 177 PRO A CA 1
ATOM 1440 C C . PRO A 1 177 ? 25.656 -0.306 -2.298 1.00 90.88 177 PRO A C 1
ATOM 1442 O O . PRO A 1 177 ? 25.045 -1.217 -1.738 1.00 90.88 177 PRO A O 1
ATOM 1445 N N . GLU A 1 178 ? 25.977 0.839 -1.696 1.00 89.06 178 GLU A N 1
ATOM 1446 C CA . GLU A 1 178 ? 25.663 1.183 -0.312 1.00 89.06 178 GLU A CA 1
ATOM 1447 C C . GLU A 1 178 ? 24.155 1.380 -0.098 1.00 89.06 178 GLU A C 1
ATOM 1449 O O . GLU A 1 178 ? 23.579 0.728 0.775 1.00 89.06 178 GLU A O 1
ATOM 1454 N N . GLU A 1 179 ? 23.502 2.210 -0.920 1.00 84.75 179 GLU A N 1
ATOM 1455 C CA . GLU A 1 179 ? 22.047 2.442 -0.857 1.00 84.75 179 GLU A CA 1
ATOM 1456 C C . GLU A 1 179 ? 21.277 1.144 -1.105 1.00 84.75 179 GLU A C 1
ATOM 1458 O O . GLU A 1 179 ? 20.376 0.781 -0.348 1.00 84.75 179 GLU A O 1
ATOM 1463 N N . ARG A 1 180 ? 21.687 0.377 -2.119 1.00 91.56 180 ARG A N 1
ATOM 1464 C CA . ARG A 1 180 ? 21.095 -0.926 -2.427 1.00 91.56 180 ARG A CA 1
ATOM 1465 C C . ARG A 1 180 ? 21.194 -1.880 -1.240 1.00 91.56 180 ARG A C 1
ATOM 1467 O O . ARG A 1 180 ? 20.220 -2.546 -0.902 1.00 91.56 180 ARG A O 1
ATOM 1474 N N . GLN A 1 181 ? 22.360 -1.962 -0.599 1.00 89.69 181 GLN A N 1
ATOM 1475 C CA . GLN A 1 181 ? 22.558 -2.832 0.559 1.00 89.69 181 GLN A CA 1
ATOM 1476 C C . GLN A 1 181 ? 21.712 -2.394 1.759 1.00 89.69 181 GLN A C 1
ATOM 1478 O O . GLN A 1 181 ? 21.237 -3.260 2.496 1.00 89.69 181 GLN A O 1
ATOM 1483 N N . GLN A 1 182 ? 21.517 -1.087 1.947 1.00 86.50 182 GLN A N 1
ATOM 1484 C CA . GLN A 1 182 ? 20.641 -0.547 2.981 1.00 86.50 182 GLN A CA 1
ATOM 1485 C C . GLN A 1 182 ? 19.184 -0.955 2.731 1.00 86.50 182 GLN A C 1
ATOM 1487 O O . GLN A 1 182 ? 18.573 -1.580 3.596 1.00 86.50 182 GLN A O 1
ATOM 1492 N N . HIS A 1 183 ? 18.651 -0.705 1.534 1.00 86.69 183 HIS A N 1
ATOM 1493 C CA . HIS A 1 183 ? 17.270 -1.073 1.216 1.00 86.69 183 HIS A CA 1
ATOM 1494 C C . HIS A 1 183 ? 17.030 -2.587 1.284 1.00 86.69 183 HIS A C 1
ATOM 1496 O O . HIS A 1 183 ? 16.013 -3.033 1.811 1.00 86.69 183 HIS A O 1
ATOM 1502 N N . LEU A 1 184 ? 17.989 -3.407 0.840 1.00 89.88 184 LEU A N 1
ATOM 1503 C CA . LEU A 1 184 ? 17.898 -4.865 0.978 1.00 89.88 184 LEU A CA 1
ATOM 1504 C C . LEU A 1 184 ? 17.828 -5.332 2.439 1.00 89.88 184 LEU A C 1
ATOM 1506 O O . LEU A 1 184 ? 17.248 -6.379 2.705 1.00 89.88 184 LEU A O 1
ATOM 1510 N N . GLN A 1 185 ? 18.419 -4.595 3.384 1.00 86.06 185 GLN A N 1
ATOM 1511 C CA . GLN A 1 185 ? 18.323 -4.916 4.814 1.00 86.06 185 GLN A CA 1
ATOM 1512 C C . GLN A 1 185 ? 16.972 -4.513 5.414 1.00 86.06 185 GLN A C 1
ATOM 1514 O O . GLN A 1 185 ? 16.519 -5.145 6.366 1.00 86.06 185 GLN A O 1
ATOM 1519 N N . GLU A 1 186 ? 16.336 -3.477 4.867 1.00 84.38 186 GLU A N 1
ATOM 1520 C CA . GLU A 1 186 ? 15.005 -3.018 5.278 1.00 84.38 186 GLU A CA 1
ATOM 1521 C C . GLU A 1 186 ? 13.898 -3.963 4.779 1.00 84.38 186 GLU A C 1
ATOM 1523 O O . GLU A 1 186 ? 12.866 -4.138 5.433 1.00 84.38 186 GLU A O 1
ATOM 1528 N N . ILE A 1 187 ? 14.130 -4.624 3.643 1.00 84.56 187 ILE A N 1
ATOM 1529 C CA . ILE A 1 187 ? 13.234 -5.636 3.087 1.00 84.56 187 ILE A CA 1
ATOM 1530 C C . ILE A 1 187 ? 13.420 -6.939 3.868 1.00 84.56 187 ILE A C 1
ATOM 1532 O O . ILE A 1 187 ? 14.293 -7.756 3.587 1.00 84.56 187 ILE A O 1
ATOM 1536 N N . GLU A 1 188 ? 12.561 -7.167 4.862 1.00 84.81 188 GLU A N 1
ATOM 1537 C CA . GLU A 1 188 ? 12.553 -8.404 5.660 1.00 84.81 188 GLU A CA 1
ATOM 1538 C C . GLU A 1 188 ? 11.954 -9.600 4.882 1.00 84.81 188 GLU A C 1
ATOM 1540 O O . GLU A 1 188 ? 11.134 -10.353 5.409 1.00 84.81 188 GLU A O 1
ATOM 1545 N N . ALA A 1 189 ? 12.318 -9.777 3.613 1.00 87.00 189 ALA A N 1
ATOM 1546 C CA . ALA A 1 189 ? 11.864 -10.859 2.745 1.00 87.00 189 ALA A CA 1
ATOM 1547 C C . ALA A 1 189 ? 13.021 -11.366 1.880 1.00 87.00 189 ALA A C 1
ATOM 1549 O O . ALA A 1 189 ? 13.877 -10.595 1.449 1.00 87.00 189 ALA A O 1
ATOM 1550 N N . SER A 1 190 ? 13.039 -12.665 1.582 1.00 91.88 190 SER A N 1
ATOM 1551 C CA . SER A 1 190 ? 13.917 -13.172 0.528 1.00 91.88 190 SER A CA 1
ATOM 1552 C C . SER A 1 190 ? 13.374 -12.757 -0.839 1.00 91.88 190 SER A C 1
ATOM 1554 O O . SER A 1 190 ? 12.228 -13.049 -1.169 1.00 91.88 190 SER A O 1
ATOM 1556 N N . LEU A 1 191 ? 14.207 -12.075 -1.627 1.00 93.81 191 LEU A N 1
ATOM 1557 C CA . LEU A 1 191 ? 13.906 -11.698 -3.007 1.00 93.81 191 LEU A CA 1
ATOM 1558 C C . LEU A 1 191 ? 14.403 -12.782 -3.977 1.00 93.81 191 LEU A C 1
ATOM 1560 O O . LEU A 1 191 ? 15.445 -13.395 -3.716 1.00 93.81 191 LEU A O 1
ATOM 1564 N N . PRO A 1 192 ? 13.700 -13.014 -5.097 1.00 95.31 192 PRO A N 1
ATOM 1565 C CA . PRO A 1 192 ? 14.127 -13.987 -6.094 1.00 95.31 192 PRO A CA 1
ATOM 1566 C C . PRO A 1 192 ? 15.418 -13.528 -6.790 1.00 95.31 192 PRO A C 1
ATOM 1568 O O . PRO A 1 192 ? 15.684 -12.335 -6.953 1.00 95.31 192 PRO A O 1
ATOM 1571 N N . THR A 1 193 ? 16.254 -14.489 -7.190 1.00 94.50 193 THR A N 1
ATOM 1572 C CA . THR A 1 193 ? 17.606 -14.222 -7.714 1.00 94.50 193 THR A CA 1
ATOM 1573 C C . THR A 1 193 ? 17.602 -13.377 -8.986 1.00 94.50 193 THR A C 1
ATOM 1575 O O . THR A 1 193 ? 18.478 -12.538 -9.178 1.00 94.50 193 THR A O 1
ATOM 1578 N N . ASP A 1 194 ? 16.622 -13.573 -9.860 1.00 95.69 194 ASP A N 1
ATOM 1579 C CA . ASP A 1 194 ? 16.494 -12.822 -11.107 1.00 95.69 194 ASP A CA 1
ATOM 1580 C C . ASP A 1 194 ? 16.088 -11.358 -10.880 1.00 95.69 194 ASP A C 1
ATOM 1582 O O . ASP A 1 194 ? 16.614 -10.478 -11.565 1.00 95.69 194 ASP A O 1
ATOM 1586 N N . TYR A 1 195 ? 15.263 -11.075 -9.869 1.00 95.62 195 TYR A N 1
ATOM 1587 C CA . TYR A 1 195 ? 15.007 -9.708 -9.402 1.00 95.62 195 TYR A CA 1
ATOM 1588 C C . TYR A 1 195 ? 16.245 -9.090 -8.740 1.00 95.62 195 TYR A C 1
ATOM 1590 O O . TYR A 1 195 ? 16.571 -7.933 -8.992 1.00 95.62 195 TYR A O 1
ATOM 1598 N N . LEU A 1 196 ? 17.000 -9.868 -7.954 1.00 94.38 196 LEU A N 1
ATOM 1599 C CA . LEU A 1 196 ? 18.268 -9.404 -7.381 1.00 94.38 196 LEU A CA 1
ATOM 1600 C C . LEU A 1 196 ? 19.301 -9.035 -8.454 1.00 94.38 196 LEU A C 1
ATOM 1602 O O . LEU A 1 196 ? 20.097 -8.132 -8.226 1.00 94.38 196 LEU A O 1
ATOM 1606 N N . ASN A 1 197 ? 19.299 -9.702 -9.609 1.00 93.81 197 ASN A N 1
ATOM 1607 C CA . ASN A 1 197 ? 20.143 -9.330 -10.746 1.00 93.81 197 ASN A CA 1
ATOM 1608 C C . ASN A 1 197 ? 19.629 -8.062 -11.440 1.00 93.81 197 ASN A C 1
ATOM 1610 O O . ASN A 1 197 ? 20.422 -7.212 -11.836 1.00 93.81 197 ASN A O 1
ATOM 1614 N N . LEU A 1 198 ? 18.308 -7.910 -11.550 1.00 94.75 198 LEU A N 1
ATOM 1615 C CA . LEU A 1 198 ? 17.677 -6.728 -12.131 1.00 94.75 198 LEU A CA 1
ATOM 1616 C C . LEU A 1 198 ? 18.030 -5.446 -11.368 1.00 94.75 198 LEU A C 1
ATOM 1618 O O . LEU A 1 198 ? 18.452 -4.476 -11.990 1.00 94.75 198 LEU A O 1
ATOM 1622 N N . ILE A 1 199 ? 17.943 -5.457 -10.034 1.00 93.88 199 ILE A N 1
ATOM 1623 C CA . ILE A 1 199 ? 18.267 -4.282 -9.202 1.00 93.88 199 ILE A CA 1
ATOM 1624 C C . ILE A 1 199 ? 19.756 -3.885 -9.244 1.00 93.88 199 ILE A C 1
ATOM 1626 O O . ILE A 1 199 ? 20.159 -2.870 -8.679 1.00 93.88 199 ILE A O 1
ATOM 1630 N N . GLN A 1 200 ? 20.616 -4.710 -9.855 1.00 93.31 200 GLN A N 1
ATOM 1631 C CA . GLN A 1 200 ? 22.003 -4.330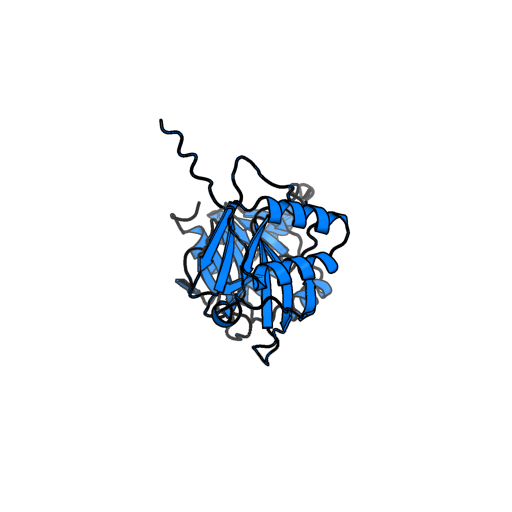 -10.136 1.00 93.31 200 GLN A CA 1
ATOM 1632 C C . GLN A 1 200 ? 22.125 -3.496 -11.406 1.00 93.31 200 GLN A C 1
ATOM 1634 O O . GLN A 1 200 ? 23.053 -2.698 -11.501 1.00 93.31 200 GLN A O 1
ATOM 1639 N N . ALA A 1 201 ? 21.205 -3.686 -12.351 1.00 91.88 201 ALA A N 1
ATOM 1640 C CA . ALA A 1 201 ? 21.182 -3.007 -13.637 1.00 91.88 201 ALA A CA 1
ATOM 1641 C C . ALA A 1 201 ? 20.343 -1.722 -13.615 1.00 91.88 201 ALA A C 1
ATOM 1643 O O . ALA A 1 201 ? 20.690 -0.764 -14.298 1.00 91.88 201 ALA A O 1
ATOM 1644 N N . CYS A 1 202 ? 19.261 -1.686 -12.833 1.00 92.31 202 CYS A N 1
ATOM 1645 C CA . CYS A 1 202 ? 18.351 -0.542 -12.751 1.00 92.31 202 CYS A CA 1
ATOM 1646 C C . CYS A 1 202 ? 17.642 -0.473 -11.397 1.00 92.31 202 CYS A C 1
ATOM 1648 O O . CYS A 1 202 ? 17.468 -1.501 -10.748 1.00 92.31 202 CYS A O 1
ATOM 1650 N N . ASP A 1 203 ? 17.146 0.699 -11.009 1.00 90.94 203 ASP A N 1
ATOM 1651 C CA . ASP A 1 203 ? 16.273 0.855 -9.835 1.00 90.94 203 ASP A CA 1
ATOM 1652 C C . ASP A 1 203 ? 14.795 0.945 -10.235 1.00 90.94 203 ASP A C 1
ATOM 1654 O O . ASP A 1 203 ? 14.050 1.804 -9.780 1.00 90.94 203 ASP A O 1
ATOM 1658 N N . GLY A 1 204 ? 14.368 0.043 -11.117 1.00 91.31 204 GLY A N 1
ATOM 1659 C CA . GLY A 1 204 ? 13.004 -0.009 -11.636 1.00 91.31 204 GLY A CA 1
ATOM 1660 C C . GLY A 1 204 ? 12.885 0.492 -13.070 1.00 91.31 204 GLY A C 1
ATOM 1661 O O . GLY A 1 204 ? 13.786 1.125 -13.623 1.00 91.31 204 GLY A O 1
ATOM 1662 N N . PHE A 1 205 ? 11.772 0.142 -13.703 1.00 90.94 205 PHE A N 1
ATOM 1663 C CA . PHE A 1 205 ? 11.463 0.514 -15.080 1.00 90.94 205 PHE A CA 1
ATOM 1664 C C . PHE A 1 205 ? 9.965 0.374 -15.352 1.00 90.94 205 PHE A C 1
ATOM 1666 O O . PHE A 1 205 ? 9.227 -0.245 -14.578 1.00 90.94 205 PHE A O 1
ATOM 1673 N N . ARG A 1 206 ? 9.504 0.919 -16.477 1.00 88.12 206 ARG A N 1
ATOM 1674 C CA . ARG A 1 206 ? 8.151 0.679 -16.986 1.00 88.12 206 ARG A CA 1
ATOM 1675 C C . ARG A 1 206 ? 8.200 -0.287 -18.156 1.00 88.12 206 ARG A C 1
ATOM 1677 O O . ARG A 1 206 ? 9.115 -0.244 -18.971 1.00 88.12 206 ARG A O 1
ATOM 1684 N N . ILE A 1 207 ? 7.218 -1.171 -18.246 1.00 90.12 207 ILE A N 1
ATOM 1685 C CA . ILE A 1 207 ? 7.076 -2.084 -19.380 1.00 90.12 207 ILE A CA 1
ATOM 1686 C C . ILE A 1 207 ? 5.606 -2.177 -19.756 1.00 90.12 207 ILE A C 1
ATOM 1688 O O . ILE A 1 207 ? 4.780 -2.629 -18.967 1.00 90.12 207 ILE A O 1
ATOM 1692 N N . ALA A 1 208 ? 5.284 -1.695 -20.956 1.00 86.88 208 ALA A N 1
ATOM 1693 C CA . ALA A 1 208 ? 3.922 -1.371 -21.356 1.00 86.88 208 ALA A CA 1
ATOM 1694 C C . ALA A 1 208 ? 3.213 -0.499 -20.289 1.00 86.88 208 ALA A C 1
ATOM 1696 O O . ALA A 1 208 ? 3.654 0.599 -19.956 1.00 86.88 208 ALA A O 1
ATOM 1697 N N . ASP A 1 209 ? 2.110 -0.991 -19.747 1.00 83.69 209 ASP A N 1
ATOM 1698 C CA . ASP A 1 209 ? 1.292 -0.403 -18.687 1.00 83.69 209 ASP A CA 1
ATOM 1699 C C . ASP A 1 209 ? 1.707 -0.850 -17.271 1.00 83.69 209 ASP A C 1
ATOM 1701 O O . ASP A 1 209 ? 1.177 -0.330 -16.286 1.00 83.69 209 ASP A O 1
ATOM 1705 N N . ALA A 1 210 ? 2.664 -1.774 -17.146 1.00 85.69 210 ALA A N 1
ATOM 1706 C CA . ALA A 1 210 ? 3.180 -2.232 -15.865 1.00 85.69 210 ALA A CA 1
ATOM 1707 C C . ALA A 1 210 ? 4.331 -1.355 -15.357 1.00 85.69 210 ALA A C 1
ATOM 1709 O O . ALA A 1 210 ? 5.151 -0.831 -16.121 1.00 85.69 210 ALA A O 1
ATOM 1710 N N . VAL A 1 211 ? 4.429 -1.255 -14.035 1.00 89.69 211 VAL A N 1
ATOM 1711 C CA . VAL A 1 211 ? 5.562 -0.649 -13.335 1.00 89.69 211 VAL A CA 1
ATOM 1712 C C . VAL A 1 211 ? 6.305 -1.746 -12.590 1.00 89.69 211 VAL A C 1
ATOM 1714 O O . VAL A 1 211 ? 5.707 -2.464 -11.789 1.00 89.69 211 VAL A O 1
ATOM 1717 N N . VAL A 1 212 ? 7.605 -1.869 -12.848 1.00 94.38 212 VAL A N 1
ATOM 1718 C CA . VAL A 1 212 ? 8.517 -2.708 -12.071 1.00 94.38 212 VAL A CA 1
ATOM 1719 C C . VAL A 1 212 ? 9.266 -1.810 -11.101 1.00 94.38 212 VAL A C 1
ATOM 1721 O O . VAL A 1 212 ? 10.004 -0.913 -11.510 1.00 94.38 212 VAL A O 1
ATOM 1724 N N . TRP A 1 213 ? 9.052 -2.043 -9.812 1.00 90.75 213 TRP A N 1
ATOM 1725 C CA . TRP A 1 213 ? 9.604 -1.214 -8.751 1.00 90.75 213 TRP A CA 1
ATOM 1726 C C . TRP A 1 213 ? 11.074 -1.540 -8.521 1.00 90.75 213 TRP A C 1
ATOM 1728 O O . TRP A 1 213 ? 11.454 -2.712 -8.474 1.00 90.75 213 TRP A O 1
ATOM 1738 N N . GLY A 1 214 ? 11.887 -0.499 -8.361 1.00 89.00 214 GLY A N 1
ATOM 1739 C CA . GLY A 1 214 ? 13.206 -0.593 -7.749 1.00 89.00 214 GLY A CA 1
ATOM 1740 C C . GLY A 1 214 ? 13.123 -0.622 -6.232 1.00 89.00 214 GLY A C 1
ATOM 1741 O O . GLY A 1 214 ? 12.053 -0.445 -5.649 1.00 89.00 214 GLY A O 1
ATOM 1742 N N . LEU A 1 215 ? 14.266 -0.812 -5.582 1.00 87.88 215 LEU A N 1
ATOM 1743 C CA . LEU A 1 215 ? 14.337 -0.898 -4.128 1.00 87.88 215 LEU A CA 1
ATOM 1744 C C . LEU A 1 215 ? 13.920 0.400 -3.433 1.00 87.88 215 LEU A C 1
ATOM 1746 O O . LEU A 1 215 ? 13.360 0.332 -2.340 1.00 87.88 215 LEU A O 1
ATOM 1750 N N . SER A 1 216 ? 14.165 1.555 -4.058 1.00 79.69 216 SER A N 1
ATOM 1751 C CA . SER A 1 216 ? 13.792 2.861 -3.497 1.00 79.69 216 SER A CA 1
ATOM 1752 C C . SER A 1 216 ? 12.275 3.064 -3.388 1.00 79.69 216 SER A C 1
ATOM 1754 O O . SER A 1 216 ? 11.815 3.852 -2.559 1.00 79.69 216 SER A O 1
ATOM 1756 N N . ASP A 1 217 ? 11.496 2.320 -4.179 1.00 81.00 217 ASP A N 1
ATOM 1757 C CA . ASP A 1 217 ? 10.049 2.483 -4.311 1.00 81.00 217 ASP A CA 1
ATOM 1758 C C . ASP A 1 217 ? 9.239 1.238 -3.902 1.00 81.00 217 ASP A C 1
ATOM 1760 O O . ASP A 1 217 ? 8.014 1.231 -4.066 1.00 81.00 217 ASP A O 1
ATOM 1764 N N . ILE A 1 218 ? 9.870 0.200 -3.328 1.00 83.81 218 ILE A N 1
ATOM 1765 C CA . ILE A 1 218 ? 9.154 -0.982 -2.817 1.00 83.81 218 ILE A CA 1
ATOM 1766 C C . ILE A 1 218 ? 8.129 -0.567 -1.752 1.00 83.81 218 ILE A C 1
ATOM 1768 O O . ILE A 1 218 ? 8.420 0.159 -0.800 1.00 83.81 218 ILE A O 1
ATOM 1772 N N . ARG A 1 219 ? 6.901 -1.078 -1.893 1.00 77.38 219 ARG A N 1
ATOM 1773 C CA . ARG A 1 219 ? 5.772 -0.811 -0.983 1.00 77.38 219 ARG A CA 1
ATOM 1774 C C . ARG A 1 219 ? 5.299 -2.083 -0.307 1.00 77.38 219 ARG A C 1
ATOM 1776 O O . ARG A 1 219 ? 5.516 -3.173 -0.819 1.00 77.38 219 ARG A O 1
ATOM 1783 N N . GLU A 1 220 ? 4.591 -1.945 0.809 1.00 82.19 220 GLU A N 1
ATOM 1784 C CA . GLU A 1 220 ? 3.951 -3.074 1.487 1.00 82.19 220 GLU A CA 1
ATOM 1785 C C . GLU A 1 220 ? 2.427 -3.036 1.341 1.00 82.19 220 GLU A C 1
ATOM 1787 O O . GLU A 1 220 ? 1.796 -2.014 1.621 1.00 82.19 220 GLU A O 1
ATOM 1792 N N . VAL A 1 221 ? 1.831 -4.180 1.008 1.00 76.19 221 VAL A N 1
ATOM 1793 C CA . VAL A 1 221 ? 0.383 -4.418 1.112 1.00 76.19 221 VAL A CA 1
ATOM 1794 C C . VAL A 1 221 ? 0.099 -5.515 2.131 1.00 76.19 221 VAL A C 1
ATOM 1796 O O . VAL A 1 221 ? 0.930 -6.388 2.368 1.00 76.19 221 VAL A O 1
ATOM 1799 N N . TYR A 1 222 ? -1.067 -5.465 2.773 1.00 75.62 222 TYR A N 1
ATOM 1800 C CA . TYR A 1 222 ? -1.436 -6.405 3.831 1.00 75.62 222 TYR A CA 1
ATOM 1801 C C . TYR A 1 222 ? -2.658 -7.212 3.417 1.00 75.62 222 TYR A C 1
ATOM 1803 O O . TYR A 1 222 ? -3.739 -6.658 3.254 1.00 75.62 222 TYR A O 1
ATOM 1811 N N . LEU A 1 223 ? -2.483 -8.525 3.319 1.00 75.94 223 LEU A N 1
ATOM 1812 C CA . LEU A 1 223 ? -3.561 -9.494 3.166 1.00 75.94 223 LEU A CA 1
ATOM 1813 C C . LEU A 1 223 ? -3.749 -10.280 4.476 1.00 75.94 223 LEU A C 1
ATOM 1815 O O . LEU A 1 223 ? -2.853 -10.287 5.330 1.00 75.94 223 LEU A O 1
ATOM 1819 N N . PRO A 1 224 ? -4.887 -10.974 4.664 1.00 73.25 224 PRO A N 1
ATOM 1820 C CA . PRO A 1 224 ? -5.073 -11.938 5.748 1.00 73.25 224 PRO A CA 1
ATOM 1821 C C . PRO A 1 224 ? -3.931 -12.953 5.903 1.00 73.25 224 PRO A C 1
ATOM 1823 O O . PRO A 1 224 ? -3.617 -13.329 7.034 1.00 73.25 224 PRO A O 1
ATOM 1826 N N . SER A 1 225 ? -3.302 -13.355 4.795 1.00 80.75 225 SER A N 1
ATOM 1827 C CA . SER A 1 225 ? -2.159 -14.273 4.755 1.00 80.75 225 SER A CA 1
ATOM 1828 C C . SER A 1 225 ? -0.833 -13.646 5.210 1.00 80.75 225 SER A C 1
ATOM 1830 O O . SER A 1 225 ? 0.067 -14.372 5.633 1.00 80.75 225 SER A O 1
ATOM 1832 N N . GLY A 1 226 ? -0.698 -12.315 5.174 1.00 81.50 226 GLY A N 1
ATOM 1833 C CA . GLY A 1 226 ? 0.505 -11.612 5.620 1.00 81.50 226 GLY A CA 1
ATOM 1834 C C . GLY A 1 226 ? 0.794 -10.304 4.883 1.00 81.50 226 GLY A C 1
ATOM 1835 O O . GLY A 1 226 ? -0.034 -9.776 4.144 1.00 81.50 226 GLY A O 1
ATOM 1836 N N . ALA A 1 227 ? 1.981 -9.750 5.137 1.00 83.50 227 ALA A N 1
ATOM 1837 C CA . ALA A 1 227 ? 2.458 -8.518 4.510 1.00 83.50 227 ALA A CA 1
ATOM 1838 C C . ALA A 1 227 ? 3.305 -8.844 3.277 1.00 83.50 227 ALA A C 1
ATOM 1840 O O . ALA A 1 227 ? 4.223 -9.651 3.380 1.00 83.50 227 ALA A O 1
ATOM 1841 N N . TYR A 1 228 ? 3.039 -8.199 2.147 1.00 89.81 228 TYR A N 1
ATOM 1842 C CA . TYR A 1 228 ? 3.738 -8.438 0.889 1.00 89.81 228 TYR A CA 1
ATOM 1843 C C . TYR A 1 228 ? 4.491 -7.192 0.444 1.00 89.81 228 TYR A C 1
ATOM 1845 O O . TYR A 1 228 ? 3.889 -6.126 0.333 1.00 89.81 228 TYR A O 1
ATOM 1853 N N . CYS A 1 229 ? 5.784 -7.338 0.158 1.00 91.50 229 CYS A N 1
ATOM 1854 C CA . CYS A 1 229 ? 6.595 -6.302 -0.474 1.00 91.50 229 CYS A CA 1
ATOM 1855 C C . CYS A 1 229 ? 6.372 -6.358 -1.988 1.00 91.50 229 CYS A C 1
ATOM 1857 O O . CYS A 1 229 ? 6.666 -7.380 -2.610 1.00 91.50 229 CYS A O 1
ATOM 1859 N N . LEU A 1 230 ? 5.825 -5.293 -2.568 1.00 93.25 230 LEU A N 1
ATOM 1860 C CA . LEU A 1 230 ? 5.472 -5.214 -3.980 1.00 93.25 230 LEU A CA 1
ATOM 1861 C C . LEU A 1 230 ? 6.703 -4.975 -4.850 1.00 93.25 230 LEU A C 1
ATOM 1863 O O . LEU A 1 230 ? 7.447 -4.025 -4.626 1.00 93.25 230 LEU A O 1
ATOM 1867 N N . LEU A 1 231 ? 6.862 -5.817 -5.867 1.00 96.06 231 LEU A N 1
ATOM 1868 C CA . LEU A 1 231 ? 7.940 -5.770 -6.855 1.00 96.06 231 LEU A CA 1
ATOM 1869 C C . LEU A 1 231 ? 7.460 -5.237 -8.211 1.00 96.06 231 LEU A C 1
ATOM 1871 O O . LEU A 1 231 ? 8.246 -4.663 -8.957 1.00 96.06 231 LEU A O 1
ATOM 1875 N N . ALA A 1 232 ? 6.178 -5.418 -8.540 1.00 94.44 232 ALA A N 1
ATOM 1876 C CA . ALA A 1 232 ? 5.578 -4.859 -9.748 1.00 94.44 232 ALA A CA 1
ATOM 1877 C C . ALA A 1 232 ? 4.066 -4.658 -9.596 1.00 94.44 232 ALA A C 1
ATOM 1879 O O . ALA A 1 232 ? 3.423 -5.333 -8.787 1.00 94.44 232 ALA A O 1
ATOM 1880 N N . GLU A 1 233 ? 3.496 -3.770 -10.406 1.00 91.25 233 GLU A N 1
ATOM 1881 C CA . GLU A 1 233 ? 2.052 -3.553 -10.496 1.00 91.25 233 GLU A CA 1
ATOM 1882 C C . GLU A 1 233 ? 1.584 -3.298 -11.931 1.00 91.25 233 GLU A C 1
ATOM 1884 O O . GLU A 1 233 ? 2.325 -2.761 -12.753 1.00 91.25 233 GLU A O 1
ATOM 1889 N N . ARG A 1 234 ? 0.336 -3.679 -12.218 1.00 84.88 234 ARG A N 1
ATOM 1890 C CA . ARG A 1 234 ? -0.359 -3.405 -13.481 1.00 84.88 234 ARG A CA 1
ATOM 1891 C C . ARG A 1 234 ? -1.864 -3.465 -13.256 1.00 84.88 234 ARG A C 1
ATOM 1893 O O . ARG A 1 234 ? -2.369 -4.502 -12.836 1.00 84.88 234 ARG A O 1
ATOM 1900 N N . GLY A 1 235 ? -2.585 -2.376 -13.513 1.00 71.00 235 GLY A N 1
ATOM 1901 C CA . GLY A 1 235 ? -4.053 -2.389 -13.582 1.00 71.00 235 GLY A CA 1
ATOM 1902 C C . GLY A 1 235 ? -4.803 -2.968 -12.365 1.00 71.00 235 GLY A C 1
ATOM 1903 O O . GLY A 1 235 ? -5.905 -3.481 -12.523 1.00 71.00 235 GLY A O 1
ATOM 1904 N N . GLY A 1 236 ? -4.223 -2.927 -11.157 1.00 73.94 236 GLY A N 1
ATOM 1905 C CA . GLY A 1 236 ? -4.806 -3.518 -9.938 1.00 73.94 236 GLY A CA 1
ATOM 1906 C C . GLY A 1 236 ? -4.399 -4.973 -9.650 1.00 73.94 236 GLY A C 1
ATOM 1907 O O . GLY A 1 236 ? -4.857 -5.556 -8.661 1.00 73.94 236 GLY A O 1
ATOM 1908 N N . GLY A 1 237 ? -3.543 -5.554 -10.492 1.00 83.12 237 GLY A N 1
ATOM 1909 C CA . GLY A 1 237 ? -2.747 -6.739 -10.199 1.00 83.12 237 GLY A CA 1
ATOM 1910 C C . GLY A 1 237 ? -1.362 -6.353 -9.683 1.00 83.12 237 GLY A C 1
ATOM 1911 O O . GLY A 1 237 ? -0.771 -5.370 -10.133 1.00 83.12 237 GLY A O 1
ATOM 1912 N N . TYR A 1 238 ? -0.833 -7.148 -8.756 1.00 91.31 238 TYR A N 1
ATOM 1913 C CA . TYR A 1 238 ? 0.453 -6.894 -8.116 1.00 91.31 238 TYR A CA 1
ATOM 1914 C C . TYR A 1 238 ? 1.290 -8.163 -8.047 1.00 91.31 238 TYR A C 1
ATOM 1916 O O . TYR A 1 238 ? 0.761 -9.265 -7.903 1.00 91.31 238 TYR A O 1
ATOM 1924 N N . LEU A 1 239 ? 2.605 -7.997 -8.089 1.00 97.19 239 LEU A N 1
ATOM 1925 C CA . LEU A 1 239 ? 3.565 -9.037 -7.750 1.00 97.19 239 LEU A CA 1
ATOM 1926 C C . LEU A 1 239 ? 4.245 -8.655 -6.452 1.00 97.19 239 LEU A C 1
ATOM 1928 O O . LEU A 1 239 ? 4.734 -7.533 -6.332 1.00 97.19 239 LEU A O 1
ATOM 1932 N N . GLY A 1 240 ? 4.307 -9.574 -5.497 1.00 95.50 240 GLY A N 1
ATOM 1933 C CA . GLY A 1 240 ? 4.985 -9.307 -4.239 1.00 95.50 240 GLY A CA 1
ATOM 1934 C C . GLY A 1 240 ? 5.583 -10.539 -3.586 1.00 95.50 240 GLY A C 1
ATOM 1935 O O . GLY A 1 240 ? 5.175 -11.665 -3.853 1.00 95.50 240 GLY A O 1
ATOM 1936 N N . VAL A 1 241 ? 6.550 -10.312 -2.707 1.00 95.62 241 VAL A N 1
ATOM 1937 C CA . VAL A 1 241 ? 7.160 -11.350 -1.866 1.00 95.62 241 VAL A CA 1
ATOM 1938 C C . VAL A 1 241 ? 6.604 -11.258 -0.451 1.00 95.62 241 VAL A C 1
ATOM 1940 O O . VAL A 1 241 ? 6.368 -10.164 0.061 1.00 95.62 241 VAL A O 1
ATOM 1943 N N . LEU A 1 242 ? 6.375 -12.402 0.190 1.00 93.50 242 LEU A N 1
ATOM 1944 C CA . LEU A 1 242 ? 5.823 -12.447 1.542 1.00 93.50 242 LEU A CA 1
ATOM 1945 C C . LEU A 1 242 ? 6.905 -12.113 2.580 1.00 93.50 242 LEU A C 1
ATOM 1947 O O . LEU A 1 242 ? 7.928 -12.793 2.688 1.00 93.50 242 LEU A O 1
ATOM 1951 N N . LYS A 1 243 ? 6.656 -11.083 3.389 1.00 88.94 243 LYS A N 1
ATOM 1952 C CA . LYS A 1 243 ? 7.551 -10.653 4.465 1.00 88.94 243 LYS A CA 1
ATOM 1953 C C . LYS A 1 243 ? 7.724 -11.760 5.507 1.00 88.94 243 LYS A C 1
ATOM 1955 O O . LYS A 1 243 ? 6.760 -12.390 5.941 1.00 88.94 243 LYS A O 1
ATOM 1960 N N . GLY A 1 244 ? 8.965 -11.988 5.920 1.00 84.50 244 GLY A N 1
ATOM 1961 C CA . GLY A 1 244 ? 9.364 -13.028 6.864 1.00 84.50 244 GLY A CA 1
ATOM 1962 C C . GLY A 1 244 ? 9.568 -14.412 6.243 1.00 84.50 244 GLY A C 1
ATOM 1963 O O . GLY A 1 244 ? 10.067 -15.304 6.936 1.00 84.50 244 GLY A O 1
ATOM 1964 N N . GLN A 1 245 ? 9.236 -14.613 4.962 1.00 85.56 245 GLN A N 1
ATOM 1965 C CA . GLN A 1 245 ? 9.555 -15.855 4.263 1.00 85.56 245 GLN A CA 1
ATOM 1966 C C . GLN A 1 245 ? 10.951 -15.840 3.641 1.00 85.56 245 GLN A C 1
ATOM 1968 O O . GLN A 1 245 ? 11.501 -14.799 3.278 1.00 85.56 245 GLN A O 1
ATOM 1973 N N . ARG A 1 246 ? 11.533 -17.042 3.572 1.00 83.44 246 ARG A N 1
ATOM 1974 C CA . ARG A 1 246 ? 12.915 -17.290 3.135 1.00 83.44 246 ARG A CA 1
ATOM 1975 C C . ARG A 1 246 ? 13.019 -18.087 1.836 1.00 83.44 246 ARG A C 1
ATOM 1977 O O . ARG A 1 246 ? 14.104 -18.529 1.479 1.00 83.44 246 ARG A O 1
ATOM 1984 N N . ASP A 1 247 ? 11.893 -18.346 1.188 1.00 85.81 247 ASP A N 1
ATOM 1985 C CA . ASP A 1 247 ? 11.823 -19.184 -0.010 1.00 85.81 247 ASP A CA 1
ATOM 1986 C C . ASP A 1 247 ? 12.062 -18.401 -1.307 1.00 85.81 247 ASP A C 1
ATOM 1988 O O . ASP A 1 247 ? 12.481 -18.995 -2.295 1.00 85.81 247 ASP A O 1
ATOM 1992 N N . GLY A 1 248 ? 11.866 -17.080 -1.288 1.00 88.00 248 GLY A N 1
ATOM 1993 C CA . GLY A 1 248 ? 12.072 -16.224 -2.453 1.00 88.00 248 GLY A CA 1
ATOM 1994 C C . GLY A 1 248 ? 10.939 -16.288 -3.473 1.00 88.00 248 GLY A C 1
ATOM 1995 O O . GLY A 1 248 ? 11.122 -15.821 -4.593 1.00 88.00 248 GLY A O 1
ATOM 1996 N N . TYR A 1 249 ? 9.784 -16.864 -3.120 1.00 96.19 249 TYR A N 1
ATOM 1997 C CA . TYR A 1 249 ? 8.665 -16.965 -4.051 1.00 96.19 249 TYR A CA 1
ATOM 1998 C C . TYR A 1 249 ? 7.986 -15.616 -4.289 1.00 96.19 249 TYR A C 1
ATOM 2000 O O . TYR A 1 249 ? 7.753 -14.833 -3.365 1.00 96.19 249 TYR A O 1
ATOM 2008 N N . VAL A 1 250 ? 7.600 -15.392 -5.544 1.00 97.38 250 VAL A N 1
ATOM 2009 C CA . VAL A 1 250 ? 6.800 -14.245 -5.968 1.00 97.38 250 VAL A CA 1
ATOM 2010 C C . VAL A 1 250 ? 5.342 -14.661 -6.044 1.00 97.38 250 VAL A C 1
ATOM 2012 O O . VAL A 1 250 ? 4.993 -15.652 -6.681 1.00 97.38 250 VAL A O 1
ATOM 2015 N N . TYR A 1 251 ? 4.481 -13.884 -5.409 1.00 97.19 251 TYR A N 1
ATOM 2016 C CA . TYR A 1 251 ? 3.047 -14.106 -5.362 1.00 97.19 251 TYR A CA 1
ATOM 2017 C C . TYR A 1 251 ? 2.337 -13.096 -6.254 1.00 97.19 251 TYR A C 1
ATOM 2019 O O . TYR A 1 251 ? 2.629 -11.900 -6.199 1.00 97.19 251 TYR A O 1
ATOM 2027 N N . TYR A 1 252 ? 1.380 -13.573 -7.047 1.00 96.94 252 TYR A N 1
ATOM 2028 C CA . TYR A 1 252 ? 0.447 -12.709 -7.760 1.00 96.94 252 TYR A CA 1
ATOM 2029 C C . TYR A 1 252 ? -0.749 -12.397 -6.866 1.00 96.94 252 TYR A C 1
ATOM 2031 O O . TYR A 1 252 ? -1.455 -13.297 -6.401 1.00 96.94 252 TYR A O 1
ATOM 2039 N N . LEU A 1 253 ? -0.959 -11.108 -6.637 1.00 91.75 253 LEU A N 1
ATOM 2040 C CA . LEU A 1 253 ? -2.013 -10.541 -5.814 1.00 91.75 253 LEU A CA 1
ATOM 2041 C C . LEU A 1 253 ? -2.949 -9.728 -6.710 1.00 91.75 253 LEU A C 1
ATOM 2043 O O . LEU A 1 253 ? -2.542 -9.201 -7.746 1.00 91.75 253 LEU A O 1
ATOM 2047 N N . HIS A 1 254 ? -4.196 -9.578 -6.288 1.00 85.56 254 HIS A N 1
ATOM 2048 C CA . HIS A 1 254 ? -5.168 -8.751 -6.990 1.00 85.56 254 HIS A CA 1
ATOM 2049 C C . HIS A 1 254 ? -6.004 -7.977 -5.977 1.00 85.56 254 HIS A C 1
ATOM 2051 O O . HIS A 1 254 ? -6.418 -8.552 -4.974 1.00 85.56 254 HIS A O 1
ATOM 2057 N N . HIS A 1 255 ? -6.266 -6.696 -6.239 1.00 74.56 255 HIS A N 1
ATOM 2058 C CA . HIS A 1 255 ? -6.942 -5.804 -5.286 1.00 74.56 255 HIS A CA 1
ATOM 2059 C C . HIS A 1 255 ? -8.337 -6.286 -4.842 1.00 74.56 255 HIS A C 1
ATOM 2061 O O . HIS A 1 255 ? -8.777 -5.970 -3.741 1.00 74.56 255 HIS A O 1
ATOM 2067 N N . GLU A 1 256 ? -9.035 -7.061 -5.676 1.00 72.38 256 GLU A N 1
ATOM 2068 C CA . GLU A 1 256 ? -10.356 -7.625 -5.345 1.00 72.38 256 GLU A CA 1
ATOM 2069 C C . GLU A 1 256 ? -10.297 -8.943 -4.553 1.00 72.38 256 GLU A C 1
ATOM 2071 O O . GLU A 1 256 ? -11.334 -9.461 -4.134 1.00 72.38 256 GLU A O 1
ATOM 2076 N N . HIS A 1 257 ? -9.106 -9.516 -4.356 1.00 71.31 257 HIS A N 1
ATOM 2077 C CA . HIS A 1 257 ? -8.933 -10.830 -3.748 1.00 71.31 257 HIS A CA 1
ATOM 2078 C C . HIS A 1 257 ? -8.147 -10.754 -2.439 1.00 71.31 257 HIS A C 1
ATOM 2080 O O . HIS A 1 257 ? -7.121 -10.092 -2.326 1.00 71.31 257 HIS A O 1
ATOM 2086 N N . LEU A 1 258 ? -8.635 -11.488 -1.438 1.00 72.56 258 LEU A N 1
ATOM 2087 C CA . LEU A 1 258 ? -8.049 -11.525 -0.096 1.00 72.56 258 LEU A CA 1
ATOM 2088 C C . LEU A 1 258 ? -6.889 -12.523 0.037 1.00 72.56 258 LEU A C 1
ATOM 2090 O O . LEU A 1 258 ? -6.246 -12.572 1.076 1.00 72.56 258 LEU A O 1
ATOM 2094 N N . GLU A 1 259 ? -6.628 -13.327 -0.988 1.00 84.44 259 GLU A N 1
ATOM 2095 C CA . GLU A 1 259 ? -5.574 -14.340 -0.991 1.00 84.44 259 GLU A CA 1
ATOM 2096 C C . GLU A 1 259 ? -4.773 -14.247 -2.297 1.00 84.44 259 GLU A C 1
ATOM 2098 O O . GLU A 1 259 ? -5.336 -13.853 -3.328 1.00 84.44 259 GLU A O 1
ATOM 2103 N N . PRO A 1 260 ? -3.481 -14.626 -2.290 1.00 89.88 260 PRO A N 1
ATOM 2104 C CA . PRO A 1 260 ? -2.700 -14.759 -3.511 1.00 89.88 260 PRO A CA 1
ATOM 2105 C C . PRO A 1 260 ? -3.357 -15.717 -4.503 1.00 89.88 260 PRO A C 1
ATOM 2107 O O . PRO A 1 260 ? -3.829 -16.794 -4.138 1.00 89.88 260 PRO A O 1
ATOM 2110 N N . LEU A 1 261 ? -3.347 -15.339 -5.777 1.00 92.50 261 LEU A N 1
ATOM 2111 C CA . LEU A 1 261 ? -3.980 -16.108 -6.845 1.00 92.50 261 LEU A CA 1
ATOM 2112 C C . LEU A 1 261 ? -3.003 -17.049 -7.560 1.00 92.50 261 LEU A C 1
ATOM 2114 O O . LEU A 1 261 ? -3.433 -18.039 -8.148 1.00 92.50 261 LEU A O 1
ATOM 2118 N N . ALA A 1 262 ? -1.703 -16.746 -7.528 1.00 96.00 262 ALA A N 1
ATOM 2119 C CA . ALA A 1 262 ? -0.652 -17.595 -8.084 1.00 96.00 262 ALA A CA 1
ATOM 2120 C C . ALA A 1 262 ? 0.691 -17.375 -7.367 1.00 96.00 262 ALA A C 1
ATOM 2122 O O . ALA A 1 262 ? 0.874 -16.380 -6.663 1.00 96.00 262 ALA A O 1
ATOM 2123 N N . GLN A 1 263 ? 1.621 -18.310 -7.564 1.00 96.81 263 GLN A N 1
ATOM 2124 C CA . GLN A 1 263 ? 2.955 -18.322 -6.965 1.00 96.81 263 GLN A CA 1
ATOM 2125 C C . GLN A 1 263 ? 3.989 -18.767 -8.005 1.00 96.81 263 GLN A C 1
ATOM 2127 O O . GLN A 1 263 ? 3.742 -19.714 -8.751 1.00 96.81 263 GLN A O 1
ATOM 2132 N N . PHE A 1 264 ? 5.145 -18.107 -8.022 1.00 97.81 264 PHE A N 1
ATOM 2133 C CA . PHE A 1 264 ? 6.204 -18.287 -9.013 1.00 97.81 264 PHE A CA 1
ATOM 2134 C C . PHE A 1 264 ? 7.574 -18.327 -8.341 1.00 97.81 264 PHE A C 1
ATOM 2136 O O . PHE A 1 264 ? 7.827 -17.577 -7.397 1.00 97.81 264 PHE A O 1
ATOM 2143 N N . ALA A 1 265 ? 8.465 -19.185 -8.840 1.00 95.12 265 ALA A N 1
ATOM 2144 C CA . ALA A 1 265 ? 9.841 -19.301 -8.347 1.00 95.12 265 ALA A CA 1
ATOM 2145 C C . ALA A 1 265 ? 10.769 -18.195 -8.877 1.00 95.12 265 ALA A C 1
ATOM 2147 O O . ALA A 1 265 ? 11.806 -17.926 -8.275 1.00 95.12 265 ALA A O 1
ATOM 2148 N N . ALA A 1 266 ? 10.397 -17.570 -9.996 1.00 96.50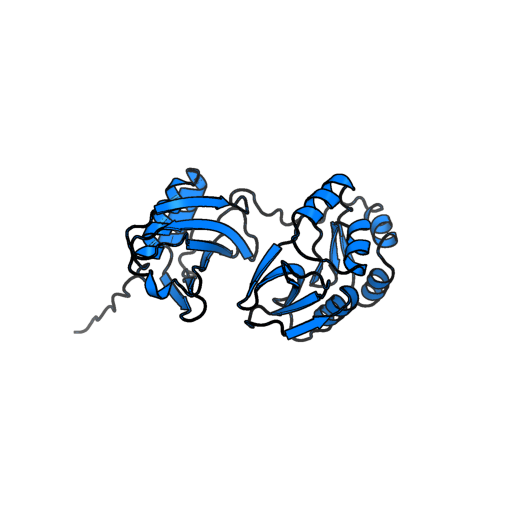 266 ALA A N 1
ATOM 2149 C CA . ALA A 1 266 ? 11.163 -16.536 -10.674 1.00 96.50 266 ALA A CA 1
ATOM 2150 C C . ALA A 1 266 ? 10.308 -15.278 -10.871 1.00 96.50 266 ALA A C 1
ATOM 2152 O O . ALA A 1 266 ? 9.119 -15.360 -11.196 1.00 96.50 266 ALA A O 1
ATOM 2153 N N . PHE A 1 267 ? 10.918 -14.106 -10.698 1.00 97.38 267 PHE A N 1
ATOM 2154 C CA . PHE A 1 267 ? 10.265 -12.831 -10.970 1.00 97.38 267 PHE A CA 1
ATOM 2155 C C . PHE A 1 267 ? 9.938 -12.655 -12.454 1.00 97.38 267 PHE A C 1
ATOM 2157 O O . PHE A 1 267 ? 8.862 -12.158 -12.774 1.00 97.38 267 PHE A O 1
ATOM 2164 N N . ALA A 1 268 ? 10.811 -13.103 -13.357 1.00 96.44 268 ALA A N 1
ATOM 2165 C CA . ALA A 1 268 ? 10.599 -13.021 -14.799 1.00 96.44 268 ALA A CA 1
ATOM 2166 C C . ALA A 1 268 ? 9.309 -13.740 -15.232 1.00 96.44 268 ALA A C 1
ATOM 2168 O O . ALA A 1 268 ? 8.503 -13.179 -15.973 1.00 96.44 268 ALA A O 1
ATOM 2169 N N . GLU A 1 269 ? 9.076 -14.949 -14.708 1.00 97.12 269 GLU A N 1
ATOM 2170 C CA . GLU A 1 269 ? 7.857 -15.728 -14.968 1.00 97.12 269 GLU A CA 1
ATOM 2171 C C . GLU A 1 269 ? 6.612 -15.022 -14.421 1.00 97.12 269 GLU A C 1
ATOM 2173 O O . GLU A 1 269 ? 5.585 -14.937 -15.096 1.00 97.12 269 GLU A O 1
ATOM 2178 N N . ALA A 1 270 ? 6.710 -14.480 -13.206 1.00 97.56 270 ALA A N 1
ATOM 2179 C CA . ALA A 1 270 ? 5.624 -13.740 -12.579 1.00 97.56 270 ALA A CA 1
ATOM 2180 C C . ALA A 1 270 ? 5.280 -12.454 -13.353 1.00 97.56 270 ALA A C 1
ATOM 2182 O O . ALA A 1 270 ? 4.103 -12.124 -13.517 1.00 97.56 270 ALA A O 1
ATOM 2183 N N . LEU A 1 271 ? 6.292 -11.738 -13.853 1.00 97.25 271 LEU A N 1
ATOM 2184 C CA . LEU A 1 271 ? 6.116 -10.520 -14.641 1.00 97.25 271 LEU A CA 1
ATOM 2185 C C . LEU A 1 271 ? 5.491 -10.820 -16.001 1.00 97.25 271 LEU A C 1
ATOM 2187 O O . LEU A 1 271 ? 4.545 -10.143 -16.395 1.00 97.25 271 LEU A O 1
ATOM 2191 N N . GLU A 1 272 ? 5.952 -11.864 -16.688 1.00 96.75 272 GLU A N 1
ATOM 2192 C CA . GLU A 1 272 ? 5.316 -12.327 -17.922 1.00 96.75 272 GLU A CA 1
ATOM 2193 C C . GLU A 1 272 ? 3.848 -12.700 -17.692 1.00 96.75 272 GLU A C 1
ATOM 2195 O O . GLU A 1 272 ? 2.977 -12.328 -18.486 1.00 96.75 272 GLU A O 1
ATOM 2200 N N . TYR A 1 273 ? 3.561 -13.392 -16.586 1.00 96.69 273 TYR A N 1
ATOM 2201 C CA . TYR A 1 273 ? 2.197 -13.726 -16.199 1.00 96.69 273 TYR A CA 1
ATOM 2202 C C . TYR A 1 273 ? 1.343 -12.465 -16.012 1.00 96.69 273 TYR A C 1
ATOM 2204 O O . TYR A 1 273 ? 0.253 -12.396 -16.578 1.00 96.69 273 TYR A O 1
ATOM 2212 N N . LEU A 1 274 ? 1.841 -11.455 -15.285 1.00 95.38 274 LEU A N 1
ATOM 2213 C CA . LEU A 1 274 ? 1.154 -10.175 -15.071 1.00 95.38 274 LEU A CA 1
ATOM 2214 C C . LEU A 1 274 ? 0.885 -9.430 -16.393 1.00 95.38 274 LEU A C 1
ATOM 2216 O O . LEU A 1 274 ? -0.228 -8.950 -16.625 1.00 95.38 274 LEU A O 1
ATOM 2220 N N . LEU A 1 275 ? 1.881 -9.357 -17.277 1.00 93.19 275 LEU A N 1
ATOM 2221 C CA . LEU A 1 275 ? 1.785 -8.682 -18.578 1.00 93.19 275 LEU A CA 1
ATOM 2222 C C . LEU A 1 275 ? 0.833 -9.390 -19.549 1.00 93.19 275 LEU A C 1
ATOM 2224 O O . LEU A 1 275 ? 0.203 -8.751 -20.387 1.00 93.19 275 LEU A O 1
ATOM 2228 N N . SER A 1 276 ? 0.685 -10.706 -19.414 1.00 93.94 276 SER A N 1
ATOM 2229 C CA . SER A 1 276 ? -0.185 -11.513 -20.275 1.00 93.94 276 SER A CA 1
ATOM 2230 C C . SER A 1 276 ? -1.658 -11.503 -19.845 1.00 93.94 276 SER A C 1
ATOM 2232 O O . SER A 1 276 ? -2.496 -12.082 -20.539 1.00 93.94 276 SER A O 1
ATOM 2234 N N . ARG A 1 277 ? -2.002 -10.875 -18.709 1.00 88.62 277 ARG A N 1
ATOM 2235 C CA . ARG A 1 277 ? -3.382 -10.792 -18.199 1.00 88.62 277 ARG A CA 1
ATOM 2236 C C . ARG A 1 277 ? -4.257 -9.907 -19.102 1.00 88.62 277 ARG A C 1
ATOM 2238 O O . ARG A 1 277 ? -4.008 -8.705 -19.172 1.00 88.62 277 ARG A O 1
ATOM 2245 N N . PRO A 1 278 ? -5.297 -10.444 -19.763 1.00 81.94 278 PRO A N 1
ATOM 2246 C CA . PRO A 1 278 ? -6.168 -9.649 -20.634 1.00 81.94 278 PRO A CA 1
ATOM 2247 C C . PRO A 1 278 ? -7.219 -8.832 -19.865 1.00 81.94 278 PRO A C 1
ATOM 2249 O O . PRO A 1 278 ? -7.884 -7.981 -20.442 1.00 81.94 278 PRO A O 1
ATOM 2252 N N . ASP A 1 279 ? -7.418 -9.143 -18.586 1.00 77.25 279 ASP A N 1
ATOM 2253 C CA . ASP A 1 279 ? -8.416 -8.552 -17.694 1.00 77.25 279 ASP A CA 1
ATOM 2254 C C . ASP A 1 279 ? -7.906 -7.331 -16.921 1.00 77.25 279 ASP A C 1
ATOM 2256 O O . ASP A 1 279 ? -8.702 -6.644 -16.283 1.00 77.25 279 ASP A O 1
ATOM 2260 N N . LEU A 1 280 ? -6.603 -7.054 -16.991 1.00 66.94 280 LEU A N 1
ATOM 2261 C CA . LEU A 1 280 ? -5.999 -5.874 -16.384 1.00 66.94 280 LEU A CA 1
ATOM 2262 C C . LEU A 1 280 ? -5.903 -4.753 -17.436 1.00 66.94 280 LEU A C 1
ATOM 2264 O O . LEU A 1 280 ? -5.434 -5.037 -18.546 1.00 66.94 280 LEU A O 1
ATOM 2268 N N . PRO A 1 281 ? -6.390 -3.534 -17.114 1.00 47.31 281 PRO A N 1
ATOM 2269 C CA . PRO A 1 281 ? -6.368 -2.377 -18.007 1.00 47.31 281 PRO A CA 1
ATOM 2270 C C . PRO A 1 281 ? -4.957 -1.877 -18.302 1.00 47.31 281 PRO A C 1
ATOM 2272 O O . PRO A 1 281 ? -4.088 -2.036 -17.412 1.00 47.31 281 PRO A O 1
#

pLDDT: mean 85.2, std 14.23, range [32.47, 97.81]

Radius of gyration: 21.41 Å; chains: 1; bounding box: 75×42×56 Å

Foldseek 3Di:
DDDPPPPLDADDQFLVRVLQLVVVLVVDDPVVSVQSVQLVVQFRDWDADQAQRKIFTDGDPVRDGDFQLAQDQKDFFKKWWKDFPVDPDTFIWIWMDGGRHTTMTGRGNCCVVCRNTNDIGTPDMDGPDDSNDHPPPPPLPPPPPPNVVVLLVLADPLVVVLCVVWPWGRFAAADDPVVLVVLVVVQQFAAAPNVVSRSVSGQWTDTHQKTAGGSVPWDWDAAPVAIWTFGMDFQQWTWTTHHNDDQNKIFIDGNVDRDTPDIDNHPSVVVVVRVPDPPGD

Organism: NCBI:txid2019666

InterPro domains:
  IPR037883 Knr4/Smi1-like domain superfamily [SSF160631] (163-273)